Protein AF-A0A067G6K5-F1 (afdb_monomer_lite)

Foldseek 3Di:
DVVLLAPDDLVPWDKAQFPDDLRFIETEDQPADPDVCPQVPPPDPPFFPDKADDDPDPDDDDDPPDDHDQQIWTWGDDSRDNAAPKTKTFGGNDQDLDDALSNLLVVLVVLQVVQDQQKKKKFWSDDPPDRGGIIIIHGDPDAQSQVPFDWAWPDDDPVQQWTWIWGDPQLFTKIKIFGDPVCSSLVSNLVNVLSVVCVVVQWTWMWMAGNSRGIIMITTFHHPPQPDDTRSLSSRYYYDSDPVCSVPDHPVNSSCSNNVGHDDPVVSVVSVVSSNVSSVVSVD

InterPro domains:
  IPR026506 GDP-L-galactose/GDP-D-glucose phosphorylase [PTHR20884] (1-281)
  IPR058865 GDPGP1-like, C-terminal domain [PF26216] (145-281)
  IPR058866 GDPGP1-like, N-terminal domain [PF26217] (1-138)

Secondary structure (DSSP, 8-state):
-TTS-SSS-GGG--EEEPSSSS--EEEE-TT----TTGGGG---TTTEEEEE---SSSS----TT----TT-EEEEE-SS-SSTT-EEEEESS--SSS--HHHHHHHHHHHHHHT-TTEEEEEES--TT--S--EEEEE-SS--GGGGS-EEEEEEETTTTEEEEEETT-SS-EEEEEE-GGGHHHHHHHHHHHHHHHHHTT-EEEEEEEGGGTEEEEEEE--TTS-PPPHHHHHTEEEESSHHHHHH--HHHHHHHHHHHBPPHHHHHHHHHHHHHHHHHHT-

Radius of gyration: 18.7 Å; chains: 1; bounding box: 44×52×44 Å

Organism: Citrus sinensis (NCBI:txid2711)

Structure (mmCIF, N/CA/C/O backbone):
data_AF-A0A067G6K5-F1
#
_entry.id   AF-A0A067G6K5-F1
#
loop_
_atom_site.group_PDB
_atom_site.id
_atom_site.type_symbol
_atom_site.label_atom_id
_atom_site.label_alt_id
_atom_site.label_comp_id
_atom_site.label_asym_id
_atom_site.label_entity_id
_atom_site.label_seq_id
_atom_site.pdbx_PDB_ins_code
_atom_site.Cartn_x
_atom_site.Cartn_y
_atom_site.Cartn_z
_atom_site.occupancy
_atom_site.B_iso_or_equiv
_atom_site.auth_seq_id
_atom_site.auth_comp_id
_atom_site.auth_asym_id
_atom_site.auth_atom_id
_atom_site.pdbx_PDB_model_num
ATOM 1 N N . MET A 1 1 ? 11.008 12.693 -18.953 1.00 53.03 1 MET A N 1
ATOM 2 C CA . MET A 1 1 ? 12.014 12.264 -19.953 1.00 53.03 1 MET A CA 1
ATOM 3 C C . MET A 1 1 ? 12.636 13.426 -20.727 1.00 53.03 1 MET A C 1
ATOM 5 O O . MET A 1 1 ? 13.851 13.490 -20.799 1.00 53.03 1 MET A O 1
ATOM 9 N N . TRP A 1 2 ? 11.850 14.378 -21.241 1.00 44.88 2 TRP A N 1
ATOM 10 C CA . TRP A 1 2 ? 12.309 15.426 -22.172 1.00 44.88 2 TRP A CA 1
ATOM 11 C C . TRP A 1 2 ? 13.373 16.406 -21.637 1.00 44.88 2 TRP A C 1
ATOM 13 O O . TRP A 1 2 ? 14.062 17.035 -22.429 1.00 44.88 2 TRP A O 1
ATOM 23 N N . ARG A 1 3 ? 13.532 16.523 -20.312 1.00 59.66 3 ARG A N 1
ATOM 24 C CA . ARG A 1 3 ? 14.587 17.329 -19.665 1.00 59.66 3 ARG A CA 1
ATOM 25 C C . ARG A 1 3 ? 15.722 16.500 -19.042 1.00 59.66 3 ARG A C 1
ATOM 27 O O . ARG A 1 3 ? 16.576 17.062 -18.377 1.00 59.66 3 ARG A O 1
ATOM 34 N N . GLY A 1 4 ? 15.724 15.173 -19.209 1.00 65.06 4 GLY A N 1
ATOM 35 C CA . GLY A 1 4 ? 16.751 14.296 -18.625 1.00 65.06 4 GLY A CA 1
ATOM 36 C C . GLY A 1 4 ? 16.652 14.053 -17.109 1.00 65.06 4 GLY A C 1
ATOM 37 O O . GLY A 1 4 ? 17.526 13.403 -16.558 1.00 65.06 4 GLY A O 1
ATOM 38 N N . CYS A 1 5 ? 15.590 14.512 -16.434 1.00 66.69 5 CYS A N 1
ATOM 39 C CA . CYS A 1 5 ? 15.437 14.411 -14.969 1.00 66.69 5 CYS A CA 1
ATOM 40 C C . CYS A 1 5 ? 15.189 12.987 -14.423 1.00 66.69 5 CYS A C 1
ATOM 42 O O . CYS A 1 5 ? 15.164 12.796 -13.216 1.00 66.69 5 CYS A O 1
ATOM 44 N N . PHE A 1 6 ? 14.959 11.992 -15.286 1.00 74.00 6 PHE A N 1
ATOM 45 C CA . PHE A 1 6 ? 14.739 10.601 -14.869 1.00 74.00 6 PHE A CA 1
ATOM 46 C C . PHE A 1 6 ? 15.939 9.746 -15.255 1.00 74.00 6 PHE A C 1
ATOM 48 O O . PHE A 1 6 ? 16.436 9.870 -16.376 1.00 74.00 6 PHE A O 1
ATOM 55 N N . ARG A 1 7 ? 16.362 8.836 -14.368 1.00 77.69 7 ARG A N 1
ATOM 56 C CA . ARG A 1 7 ? 17.522 7.964 -14.621 1.00 77.69 7 ARG A CA 1
ATOM 57 C C . ARG A 1 7 ? 17.258 6.904 -15.700 1.00 77.69 7 ARG A C 1
ATOM 59 O O . ARG A 1 7 ? 18.200 6.421 -16.326 1.00 77.69 7 ARG A O 1
ATOM 66 N N . TYR A 1 8 ? 15.997 6.539 -15.937 1.00 80.19 8 TYR A N 1
ATOM 67 C CA . TYR A 1 8 ? 15.586 5.599 -16.984 1.00 80.19 8 TYR A CA 1
ATOM 68 C C . TYR A 1 8 ? 14.106 5.763 -17.359 1.00 80.19 8 TYR A C 1
ATOM 70 O O . TYR A 1 8 ? 13.353 6.470 -16.688 1.00 80.19 8 TYR A O 1
ATOM 78 N N . ASP A 1 9 ? 13.700 5.108 -18.449 1.00 85.12 9 ASP A N 1
ATOM 79 C CA . ASP A 1 9 ? 12.299 4.977 -18.844 1.00 85.12 9 ASP A CA 1
ATOM 80 C C . ASP A 1 9 ? 11.680 3.744 -18.179 1.00 85.12 9 ASP A C 1
ATOM 82 O O . ASP A 1 9 ? 11.958 2.612 -18.571 1.00 85.12 9 ASP A O 1
ATOM 86 N N . VAL A 1 10 ? 10.859 3.972 -17.155 1.00 87.12 10 VAL A N 1
ATOM 87 C CA . VAL A 1 10 ? 10.164 2.903 -16.426 1.00 87.12 10 VAL A CA 1
ATOM 88 C C . VAL A 1 10 ? 9.082 2.220 -17.258 1.00 87.12 10 VAL A C 1
ATOM 90 O O . VAL A 1 10 ? 8.788 1.051 -17.041 1.00 87.12 10 VAL A O 1
ATOM 93 N N . THR A 1 11 ? 8.528 2.908 -18.259 1.00 86.12 11 THR A N 1
ATOM 94 C CA . THR A 1 11 ? 7.456 2.353 -19.101 1.00 86.12 11 THR A CA 1
ATOM 95 C C . THR A 1 11 ? 7.963 1.280 -20.064 1.00 86.12 11 THR A C 1
ATOM 97 O O . THR A 1 11 ? 7.176 0.513 -20.611 1.00 86.12 11 THR A O 1
ATOM 100 N N . ALA A 1 12 ? 9.285 1.195 -20.239 1.00 88.81 12 ALA A N 1
ATOM 101 C CA . ALA A 1 12 ? 9.956 0.151 -21.001 1.00 88.81 12 ALA A CA 1
ATOM 102 C C . ALA A 1 12 ? 10.344 -1.073 -20.147 1.00 88.81 12 ALA A C 1
ATOM 104 O O . ALA A 1 12 ? 10.937 -2.014 -20.678 1.00 88.81 12 ALA A O 1
ATOM 105 N N . SER A 1 13 ? 10.066 -1.071 -18.837 1.00 90.50 13 SER A N 1
ATOM 106 C CA . SER A 1 13 ? 10.377 -2.206 -17.965 1.00 90.50 13 SER A CA 1
ATOM 107 C C . SER A 1 13 ? 9.541 -3.436 -18.313 1.00 90.50 13 SER A C 1
ATOM 109 O O . SER A 1 13 ? 8.328 -3.360 -18.496 1.00 90.50 13 SER A O 1
ATOM 111 N N . GLU A 1 14 ? 10.191 -4.599 -18.340 1.00 94.56 14 GLU A N 1
ATOM 112 C CA . GLU A 1 14 ? 9.507 -5.880 -18.510 1.00 94.56 14 GLU A CA 1
ATOM 113 C C . GLU A 1 14 ? 8.809 -6.263 -17.201 1.00 94.56 14 GLU A C 1
ATOM 115 O O . GLU A 1 14 ? 9.456 -6.382 -16.158 1.00 94.56 14 GLU A O 1
ATOM 120 N N . ILE A 1 15 ? 7.492 -6.465 -17.260 1.00 95.25 15 ILE A N 1
ATOM 121 C CA . ILE A 1 15 ? 6.672 -6.913 -16.132 1.00 95.25 15 ILE A CA 1
ATOM 122 C C . ILE A 1 15 ? 6.049 -8.256 -16.498 1.00 95.25 15 ILE A C 1
ATOM 124 O O . ILE A 1 15 ? 5.520 -8.427 -17.597 1.00 95.25 15 ILE A O 1
ATOM 128 N N . LYS A 1 16 ? 6.080 -9.212 -15.569 1.00 96.00 16 LYS A N 1
ATOM 129 C CA . LYS A 1 16 ? 5.375 -10.487 -15.711 1.00 96.00 16 LYS A CA 1
ATOM 130 C C . LYS A 1 16 ? 4.637 -10.870 -14.440 1.00 96.00 16 LYS A C 1
ATOM 132 O O . LYS A 1 16 ? 5.037 -10.519 -13.331 1.00 96.00 16 LYS A O 1
ATOM 137 N N . VAL A 1 17 ? 3.592 -11.668 -14.618 1.00 97.44 17 VAL A N 1
ATOM 138 C CA . VAL A 1 17 ? 2.962 -12.402 -13.521 1.00 97.44 17 VAL A CA 1
ATOM 139 C C . VAL A 1 17 ? 3.809 -13.639 -13.234 1.00 97.44 17 VAL A C 1
ATOM 141 O O . VAL A 1 17 ? 4.112 -14.418 -14.139 1.00 97.44 17 VAL A O 1
ATOM 144 N N . ILE A 1 18 ? 4.201 -13.818 -11.979 1.00 97.44 18 ILE A N 1
ATOM 145 C CA . ILE A 1 18 ? 4.876 -15.021 -11.503 1.00 97.44 18 ILE A CA 1
ATOM 146 C C . ILE A 1 18 ? 3.851 -16.156 -11.491 1.00 97.44 18 ILE A C 1
ATOM 148 O O . ILE A 1 18 ? 2.762 -16.014 -10.930 1.00 97.44 18 ILE A O 1
ATOM 152 N N . SER A 1 19 ? 4.199 -17.278 -12.119 1.00 95.31 19 SER A N 1
ATOM 153 C CA . SER A 1 19 ? 3.341 -18.462 -12.180 1.00 95.31 19 SER A CA 1
ATOM 154 C C . SER A 1 19 ? 2.960 -18.935 -10.778 1.00 95.31 19 SER A C 1
ATOM 156 O O . SER A 1 19 ? 3.834 -19.246 -9.971 1.00 95.31 19 SER A O 1
ATOM 158 N N . GLY A 1 20 ? 1.656 -19.010 -10.511 1.00 93.81 20 GLY A N 1
ATOM 159 C CA . GLY A 1 20 ? 1.116 -19.399 -9.213 1.00 93.81 20 GLY A CA 1
ATOM 160 C C . GLY A 1 20 ? -0.296 -18.858 -8.974 1.00 93.81 20 GLY A C 1
ATOM 161 O O . GLY A 1 20 ? -0.898 -18.230 -9.850 1.00 93.81 20 GLY A O 1
ATOM 162 N N . GLY A 1 21 ? -0.856 -19.151 -7.801 1.00 92.94 21 GLY A N 1
ATOM 163 C CA . GLY A 1 21 ? -2.231 -18.795 -7.447 1.00 92.94 21 GLY A CA 1
ATOM 164 C C . GLY A 1 21 ? -2.393 -17.365 -6.927 1.00 92.94 21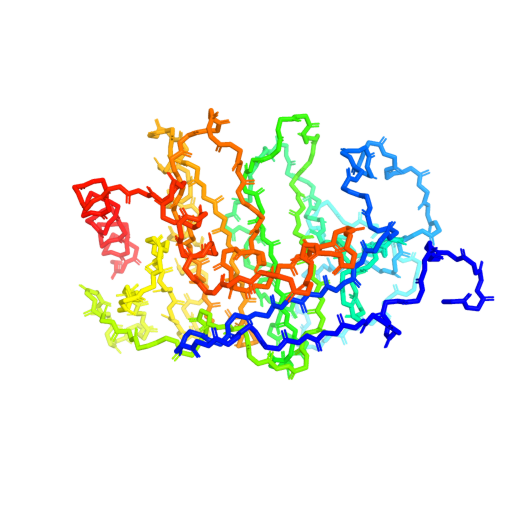 GLY A C 1
ATOM 165 O O . GLY A 1 21 ? -3.474 -16.791 -7.058 1.00 92.94 21 GLY A O 1
ATOM 166 N N . LYS A 1 22 ? -1.338 -16.776 -6.353 1.00 93.62 22 LYS A N 1
ATOM 167 C CA . LYS A 1 22 ? -1.337 -15.410 -5.800 1.00 93.62 22 LYS A CA 1
ATOM 168 C C . LYS A 1 22 ? -1.130 -14.346 -6.867 1.00 93.62 22 LYS A C 1
ATOM 170 O O . LYS A 1 22 ? -1.461 -13.193 -6.619 1.00 93.62 22 LYS A O 1
ATOM 175 N N . LYS A 1 23 ? -0.640 -14.733 -8.052 1.00 95.38 23 LYS A N 1
ATOM 176 C CA . LYS A 1 23 ? -0.409 -13.838 -9.198 1.00 95.38 23 LYS A CA 1
ATOM 177 C C . LYS A 1 23 ? 0.532 -12.677 -8.861 1.00 95.38 23 LYS A C 1
ATOM 179 O O . LYS A 1 23 ? 0.286 -11.545 -9.269 1.00 95.38 23 LYS A O 1
ATOM 184 N N . PHE A 1 24 ? 1.600 -12.952 -8.107 1.00 97.94 24 PHE A N 1
ATOM 185 C CA . PHE A 1 24 ? 2.619 -11.947 -7.800 1.00 97.94 24 PHE A CA 1
ATOM 186 C C . PHE A 1 24 ? 3.197 -11.318 -9.067 1.00 97.94 24 PHE A C 1
ATOM 188 O O . PHE A 1 24 ? 3.310 -11.978 -10.098 1.00 97.94 24 PHE A O 1
ATOM 195 N N . LEU A 1 25 ? 3.575 -10.046 -8.984 1.00 97.56 25 LEU A N 1
ATOM 196 C CA . LEU A 1 25 ? 4.130 -9.294 -10.102 1.00 97.56 25 LEU A CA 1
ATOM 197 C C . LEU A 1 25 ? 5.642 -9.174 -9.937 1.00 97.56 25 LEU A C 1
ATOM 199 O O . LEU A 1 25 ? 6.131 -8.814 -8.867 1.00 97.56 25 LEU A O 1
ATOM 203 N N . ALA A 1 26 ? 6.375 -9.468 -11.004 1.00 96.94 26 ALA A N 1
ATOM 204 C CA . ALA A 1 26 ? 7.808 -9.245 -11.103 1.00 96.94 26 ALA A CA 1
ATOM 205 C C . ALA A 1 26 ? 8.070 -8.182 -12.170 1.00 96.94 26 ALA A C 1
ATOM 207 O O . ALA A 1 26 ? 7.534 -8.285 -13.272 1.00 96.94 26 ALA A O 1
ATOM 208 N N . GLN A 1 27 ? 8.922 -7.208 -11.864 1.00 95.69 27 GLN A N 1
ATOM 2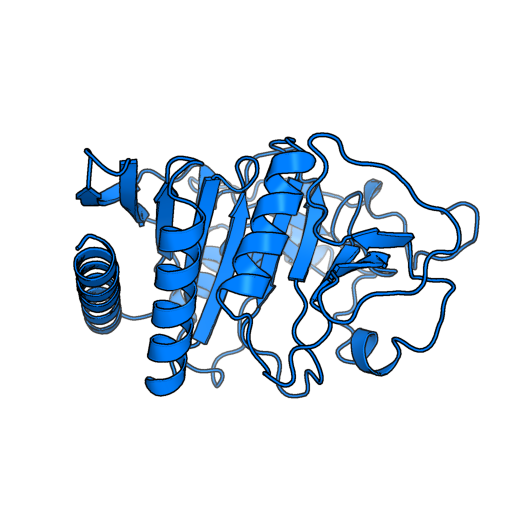09 C CA . GLN A 1 27 ? 9.438 -6.224 -12.811 1.00 95.69 27 GLN A CA 1
ATOM 210 C C . GLN A 1 27 ? 10.954 -6.377 -12.914 1.00 95.69 27 GLN A C 1
ATOM 212 O O . GLN A 1 27 ? 11.660 -6.370 -11.902 1.00 95.69 27 GLN A O 1
ATOM 217 N N . LEU A 1 28 ? 11.467 -6.484 -14.136 1.00 94.31 28 LEU A N 1
ATOM 218 C CA . LEU A 1 28 ? 12.895 -6.387 -14.398 1.00 94.31 28 LEU A CA 1
ATOM 219 C C . LEU A 1 28 ? 13.298 -4.914 -14.403 1.00 94.31 28 LEU A C 1
ATOM 221 O O . LEU A 1 28 ? 12.825 -4.119 -15.221 1.00 94.31 28 LEU A O 1
ATOM 225 N N . ASN A 1 29 ? 14.196 -4.556 -13.495 1.00 90.00 29 ASN A N 1
ATOM 226 C CA . ASN A 1 29 ? 14.715 -3.208 -13.387 1.00 90.00 29 ASN A CA 1
ATOM 227 C C . ASN A 1 29 ? 16.195 -3.213 -12.988 1.00 90.00 29 ASN A C 1
ATOM 229 O O . ASN A 1 29 ? 16.561 -3.015 -11.834 1.00 90.00 29 ASN A O 1
ATOM 233 N N . GLU A 1 30 ? 17.056 -3.412 -13.985 1.00 84.62 30 GLU A N 1
ATOM 234 C CA . GLU A 1 30 ? 18.518 -3.479 -13.822 1.00 84.62 30 GLU A CA 1
ATOM 235 C C . GLU A 1 30 ? 19.148 -2.135 -13.417 1.00 84.62 30 GLU A C 1
ATOM 237 O O . GLU A 1 30 ? 20.294 -2.081 -12.976 1.00 84.62 30 GLU A O 1
ATOM 242 N N . LYS A 1 31 ? 18.410 -1.032 -13.591 1.00 78.88 31 LYS A N 1
ATOM 243 C CA . LYS A 1 31 ? 18.881 0.337 -13.337 1.00 78.88 31 LYS A CA 1
ATOM 244 C C . LYS A 1 31 ? 18.383 0.906 -12.013 1.00 78.88 31 LYS A C 1
ATOM 246 O O . LYS A 1 31 ? 18.850 1.973 -11.608 1.00 78.88 31 LYS A O 1
ATOM 251 N N . TRP A 1 32 ? 17.431 0.243 -11.359 1.00 79.31 32 TRP A N 1
ATOM 252 C CA . TRP A 1 32 ? 16.907 0.719 -10.090 1.00 79.31 32 TRP A CA 1
ATOM 253 C C . TRP A 1 32 ? 17.897 0.434 -8.973 1.00 79.31 32 TRP A C 1
ATOM 255 O O . TRP A 1 32 ? 18.287 -0.702 -8.713 1.00 79.31 32 TRP A O 1
ATOM 265 N N . ILE A 1 33 ? 18.291 1.506 -8.302 1.00 66.69 33 ILE A N 1
ATOM 266 C CA . ILE A 1 33 ? 19.112 1.466 -7.105 1.00 66.69 33 ILE A CA 1
ATOM 267 C C . ILE A 1 33 ? 18.265 2.121 -6.024 1.00 66.69 33 ILE A C 1
ATOM 269 O O . ILE A 1 33 ? 17.856 3.276 -6.183 1.00 66.69 33 ILE A O 1
ATOM 273 N N . MET A 1 34 ? 18.006 1.393 -4.934 1.00 62.22 34 MET A N 1
ATOM 274 C CA . MET A 1 34 ? 17.467 2.002 -3.723 1.00 62.22 34 MET A CA 1
ATOM 275 C C . MET A 1 34 ? 18.537 2.950 -3.191 1.00 62.22 34 MET A C 1
ATOM 277 O O . MET A 1 34 ? 19.506 2.513 -2.578 1.00 62.22 34 MET A O 1
ATOM 281 N N . ASP A 1 35 ? 18.406 4.233 -3.496 1.00 56.16 35 ASP A N 1
ATOM 282 C CA . ASP A 1 35 ? 19.341 5.251 -3.044 1.00 56.16 35 ASP A CA 1
ATOM 283 C C . ASP A 1 35 ? 18.852 5.768 -1.678 1.00 56.16 35 ASP A C 1
ATOM 285 O O . ASP A 1 35 ? 17.825 6.451 -1.614 1.00 56.16 35 ASP A O 1
ATOM 289 N N . PRO A 1 36 ? 19.526 5.422 -0.561 1.00 47.66 36 PRO A N 1
ATOM 290 C CA . PRO A 1 36 ? 19.085 5.800 0.781 1.00 47.66 36 PRO A CA 1
ATOM 291 C C . PRO A 1 36 ? 19.152 7.313 1.026 1.00 47.66 36 PRO A C 1
ATOM 293 O O . PRO A 1 36 ? 18.620 7.793 2.025 1.00 47.66 36 PRO A O 1
ATOM 296 N N . PHE A 1 37 ? 19.827 8.064 0.146 1.00 46.25 37 PHE A N 1
ATOM 297 C CA . PHE A 1 37 ? 20.145 9.476 0.336 1.00 46.25 37 PHE A CA 1
ATOM 298 C C . PHE A 1 37 ? 19.218 10.438 -0.406 1.00 46.25 37 PHE A C 1
ATOM 300 O O . PHE A 1 37 ? 19.377 11.643 -0.219 1.00 46.25 37 PHE A O 1
ATOM 307 N N . ILE A 1 38 ? 18.228 9.952 -1.169 1.00 52.78 38 ILE A N 1
ATOM 308 C CA . ILE A 1 38 ? 17.346 10.817 -1.981 1.00 52.78 38 ILE A CA 1
ATOM 309 C C . ILE A 1 38 ? 16.707 11.936 -1.138 1.00 52.78 38 ILE A C 1
ATOM 311 O O . ILE A 1 38 ? 16.570 13.059 -1.611 1.00 52.78 38 ILE A O 1
ATOM 315 N N . LEU A 1 39 ? 16.390 11.676 0.137 1.00 49.81 39 LEU A N 1
ATOM 316 C CA . LEU A 1 39 ? 15.779 12.683 1.009 1.00 49.81 39 LEU A CA 1
ATOM 317 C C . LEU A 1 39 ? 16.753 13.616 1.743 1.00 49.81 39 LEU A C 1
ATOM 319 O O . LEU A 1 39 ? 16.333 14.680 2.187 1.00 49.81 39 LEU A O 1
ATOM 323 N N . ASN A 1 40 ? 18.039 13.267 1.862 1.00 47.03 40 ASN A N 1
ATOM 324 C CA . ASN A 1 40 ? 19.036 14.171 2.459 1.00 47.03 40 ASN A CA 1
ATOM 325 C C . ASN A 1 40 ? 19.421 15.315 1.508 1.00 47.03 40 ASN A C 1
ATOM 327 O O . ASN A 1 40 ? 20.190 16.197 1.880 1.00 47.03 40 ASN A O 1
ATOM 331 N N . SER A 1 41 ? 18.889 15.287 0.286 1.00 45.31 41 SER A N 1
ATOM 332 C CA . SER A 1 41 ? 19.157 16.229 -0.793 1.00 45.31 41 SER A CA 1
ATOM 333 C C . SER A 1 41 ? 17.882 16.895 -1.316 1.00 45.31 41 SER A C 1
ATOM 335 O O . SER A 1 41 ? 17.899 17.358 -2.454 1.00 45.31 41 SER A O 1
ATOM 337 N N . ILE A 1 42 ? 16.793 16.981 -0.522 1.00 49.56 42 ILE A N 1
ATOM 338 C CA . ILE A 1 42 ? 15.661 17.885 -0.838 1.00 49.56 42 ILE A CA 1
ATOM 339 C C . ILE A 1 42 ? 16.136 19.326 -0.627 1.00 49.56 42 ILE A C 1
ATOM 341 O O . ILE A 1 42 ? 15.724 20.035 0.285 1.00 49.56 42 ILE A O 1
ATOM 345 N N . ASP A 1 43 ? 17.061 19.732 -1.473 1.00 44.66 43 ASP A N 1
ATOM 346 C CA . ASP A 1 43 ? 17.656 21.048 -1.501 1.00 44.66 43 ASP A CA 1
ATOM 347 C C . ASP A 1 43 ? 17.629 21.560 -2.939 1.00 44.66 43 ASP A C 1
ATOM 349 O O . ASP A 1 43 ? 18.537 22.260 -3.357 1.00 44.66 43 ASP A O 1
ATOM 353 N N . GLN A 1 44 ? 16.635 21.174 -3.756 1.00 49.28 44 GLN A N 1
ATOM 354 C CA . GLN A 1 44 ? 16.495 21.709 -5.112 1.00 49.28 44 GLN A CA 1
ATOM 355 C C . GLN A 1 44 ? 15.027 21.887 -5.522 1.00 49.28 44 GLN A C 1
ATOM 357 O O . GLN A 1 44 ? 14.289 20.933 -5.756 1.00 49.28 44 GLN A O 1
ATOM 362 N N . ASN A 1 45 ? 14.636 23.154 -5.692 1.00 54.41 45 ASN A N 1
ATOM 363 C CA . ASN A 1 45 ? 13.362 23.614 -6.264 1.00 54.41 45 ASN A CA 1
ATOM 364 C C . ASN A 1 45 ? 13.006 22.979 -7.629 1.00 54.41 45 ASN A C 1
ATOM 366 O O . ASN A 1 45 ? 11.887 23.161 -8.099 1.00 54.41 45 ASN A O 1
ATOM 370 N N . GLU A 1 46 ? 13.936 22.283 -8.288 1.00 59.88 46 GLU A N 1
ATOM 371 C CA . GLU A 1 46 ? 13.742 21.701 -9.620 1.00 59.88 46 GLU A CA 1
ATOM 372 C C . GLU A 1 46 ? 12.933 20.393 -9.617 1.00 59.88 46 GLU A C 1
ATOM 374 O O . GLU A 1 46 ? 12.304 20.066 -10.623 1.00 59.88 46 GLU A O 1
ATOM 379 N N . GLU A 1 47 ? 12.911 19.662 -8.497 1.00 76.56 47 GLU A N 1
ATOM 380 C CA . GLU A 1 47 ? 12.194 18.383 -8.364 1.00 76.56 47 GLU A CA 1
ATOM 381 C C . GLU A 1 47 ? 10.806 18.533 -7.718 1.00 76.56 47 GLU A C 1
ATOM 383 O O . GLU A 1 47 ? 9.968 17.629 -7.804 1.00 76.56 47 GLU A O 1
ATOM 388 N N . LEU A 1 48 ? 10.533 19.686 -7.097 1.00 83.81 48 LEU A N 1
ATOM 389 C CA . LEU A 1 48 ? 9.227 20.020 -6.537 1.00 83.81 48 LEU A CA 1
ATOM 390 C C . LEU A 1 48 ? 8.226 20.274 -7.670 1.00 83.81 48 LEU A C 1
ATOM 392 O O . LEU A 1 48 ? 8.374 21.214 -8.449 1.00 83.81 48 LEU A O 1
ATOM 396 N N . LEU A 1 49 ? 7.168 19.465 -7.733 1.00 86.56 49 LEU A N 1
ATOM 397 C CA . LEU A 1 49 ? 6.101 19.644 -8.716 1.00 86.56 49 LEU A CA 1
ATOM 398 C C . LEU A 1 49 ? 5.103 20.699 -8.244 1.00 86.56 49 LEU A C 1
ATOM 400 O O . LEU A 1 49 ? 4.823 21.665 -8.951 1.00 86.56 49 LEU A O 1
ATOM 404 N N . PHE A 1 50 ? 4.547 20.497 -7.051 1.00 88.31 50 PHE A N 1
ATOM 405 C CA . PHE A 1 50 ? 3.606 21.416 -6.426 1.00 88.31 50 PHE A CA 1
ATOM 406 C C . PHE A 1 50 ? 3.468 21.123 -4.930 1.00 88.31 50 PHE A C 1
ATOM 408 O O . PHE A 1 50 ? 3.913 20.098 -4.412 1.00 88.31 50 PHE A O 1
ATOM 415 N N . CYS A 1 51 ? 2.831 22.061 -4.240 1.00 89.50 51 CYS A N 1
ATOM 416 C CA . CYS A 1 51 ? 2.490 21.986 -2.832 1.00 89.50 51 CYS A CA 1
ATOM 417 C C . CYS A 1 51 ? 0.967 21.858 -2.695 1.00 89.50 51 CYS A C 1
ATOM 419 O O . CYS A 1 51 ? 0.217 22.548 -3.388 1.00 89.50 51 CYS A O 1
ATOM 421 N N . VAL A 1 52 ? 0.514 20.976 -1.806 1.00 89.62 52 VAL A N 1
ATOM 422 C CA . VAL A 1 52 ? -0.898 20.789 -1.464 1.00 89.62 52 VAL A CA 1
ATOM 423 C C . VAL A 1 52 ? -1.123 21.303 -0.052 1.00 89.62 52 VAL A C 1
ATOM 425 O O . VAL A 1 52 ? -0.421 20.919 0.879 1.00 89.62 52 VAL A O 1
ATOM 428 N N . THR A 1 53 ? -2.126 22.151 0.130 1.00 88.56 53 THR A N 1
ATOM 429 C CA . THR A 1 53 ? -2.528 22.635 1.452 1.00 88.56 53 THR A CA 1
ATOM 430 C C . THR A 1 53 ? -4.040 22.584 1.607 1.00 88.56 53 THR A C 1
ATOM 432 O O . THR A 1 53 ? -4.791 22.545 0.628 1.00 88.56 53 THR A O 1
ATOM 435 N N . ARG A 1 54 ? -4.497 22.559 2.857 1.00 83.12 54 ARG A N 1
ATOM 436 C CA . ARG A 1 54 ? -5.916 22.603 3.180 1.00 83.12 54 ARG A CA 1
ATOM 437 C C . ARG A 1 54 ? -6.446 24.021 2.967 1.00 83.12 54 ARG A C 1
ATOM 439 O O . ARG A 1 54 ? -5.891 24.990 3.467 1.00 83.12 54 ARG A O 1
ATOM 446 N N . SER A 1 55 ? -7.580 24.115 2.283 1.00 81.38 55 SER A N 1
ATOM 447 C CA . SER A 1 55 ? -8.362 25.344 2.148 1.00 81.38 55 SER A CA 1
ATOM 448 C C . SER A 1 55 ? -9.762 25.141 2.728 1.00 81.38 55 SER A C 1
ATOM 450 O O . SER A 1 55 ? -10.271 24.017 2.755 1.00 81.38 55 SER A O 1
ATOM 452 N N . GLU A 1 56 ? -10.380 26.226 3.196 1.00 76.75 56 GLU A N 1
ATOM 453 C CA . GLU A 1 56 ? -11.798 26.264 3.590 1.00 76.75 56 GLU A CA 1
ATOM 454 C C . GLU A 1 56 ? -12.738 26.363 2.377 1.00 76.75 56 GLU A C 1
ATOM 456 O O . GLU A 1 56 ? -13.951 26.205 2.508 1.00 76.75 56 GLU A O 1
ATOM 461 N N . LYS A 1 57 ? -12.192 26.616 1.182 1.00 77.44 57 LYS A N 1
ATOM 462 C CA . LYS A 1 57 ? -12.969 26.693 -0.056 1.00 77.44 57 LYS A CA 1
ATOM 463 C C . LYS A 1 57 ? -13.505 25.317 -0.455 1.00 77.44 57 LYS A C 1
ATOM 465 O O . LYS A 1 57 ? -12.845 24.297 -0.276 1.00 77.44 57 LYS A O 1
ATOM 470 N N . ALA A 1 58 ? -14.689 25.317 -1.068 1.00 71.75 58 ALA A N 1
ATOM 471 C CA . ALA A 1 58 ? -15.337 24.102 -1.559 1.00 71.75 58 ALA A CA 1
ATOM 472 C C . ALA A 1 58 ? -14.605 23.455 -2.750 1.00 71.75 58 ALA A C 1
ATOM 474 O O . ALA A 1 58 ? -14.692 22.245 -2.922 1.00 71.75 58 ALA A O 1
ATOM 475 N N . ASN A 1 59 ? -13.880 24.247 -3.548 1.00 78.00 59 ASN A N 1
ATOM 476 C CA . ASN A 1 59 ? -13.181 23.784 -4.747 1.00 78.00 59 ASN A CA 1
ATOM 477 C C . ASN A 1 59 ? -11.664 23.925 -4.585 1.00 78.00 59 ASN A C 1
ATOM 479 O O . ASN A 1 59 ? -11.186 24.911 -4.017 1.00 78.00 59 ASN A O 1
ATOM 483 N N . SER A 1 60 ? -10.916 22.973 -5.146 1.00 82.38 60 SER A N 1
ATOM 484 C CA . SER A 1 60 ? -9.462 23.063 -5.279 1.00 82.38 60 SER A CA 1
ATOM 485 C C . SER A 1 60 ? -9.072 24.148 -6.285 1.00 82.38 60 SER A C 1
ATOM 487 O O . SER A 1 60 ? -9.656 24.232 -7.367 1.00 82.38 60 SER A O 1
ATOM 489 N N . GLU A 1 61 ? -8.051 24.938 -5.965 1.00 86.44 61 GLU A N 1
ATOM 490 C CA . GLU A 1 61 ? -7.484 25.952 -6.857 1.00 86.44 61 GLU A CA 1
ATOM 491 C C . GLU A 1 61 ? -5.961 25.797 -6.932 1.00 86.44 61 GLU A C 1
ATOM 493 O O . GLU A 1 61 ? -5.313 25.473 -5.937 1.00 86.44 61 GLU A O 1
ATOM 498 N N . LEU A 1 62 ? -5.385 26.033 -8.113 1.00 86.75 62 LEU A N 1
ATOM 499 C CA . LEU A 1 62 ? -3.937 26.095 -8.286 1.00 86.75 62 LEU A CA 1
ATOM 500 C C . LEU A 1 62 ? -3.485 27.543 -8.106 1.00 86.75 62 LEU A C 1
ATOM 502 O O . LEU A 1 62 ? -3.863 28.411 -8.895 1.00 86.75 62 LEU A O 1
ATOM 506 N N . ILE A 1 63 ? -2.659 27.795 -7.091 1.00 86.56 63 ILE A N 1
ATOM 507 C CA . ILE A 1 63 ? -2.129 29.131 -6.806 1.00 86.56 63 ILE A CA 1
ATOM 508 C C . ILE A 1 63 ? -0.652 29.175 -7.216 1.00 86.56 63 ILE A C 1
ATOM 510 O O . ILE A 1 63 ? 0.181 28.556 -6.548 1.00 86.56 63 ILE A O 1
ATOM 514 N N . PRO A 1 64 ? -0.294 29.883 -8.302 1.00 85.62 64 PRO A N 1
ATOM 515 C CA . PRO A 1 64 ? 1.099 30.013 -8.706 1.00 85.62 64 PRO A CA 1
ATOM 516 C C . PRO A 1 64 ? 1.873 30.871 -7.698 1.00 85.62 64 PRO A C 1
ATOM 518 O O . PRO A 1 64 ? 1.364 31.877 -7.205 1.00 85.62 64 PRO A O 1
ATOM 521 N N . SER A 1 65 ? 3.121 30.488 -7.421 1.00 82.12 65 SER A N 1
ATOM 522 C CA . SER A 1 65 ? 4.061 31.252 -6.584 1.00 82.12 65 SER A CA 1
ATOM 523 C C . SER A 1 65 ? 3.569 31.563 -5.160 1.00 82.12 65 SER A C 1
ATOM 525 O O . SER A 1 65 ? 3.980 32.560 -4.565 1.00 82.12 65 SER A O 1
ATOM 527 N N . ALA A 1 66 ? 2.693 30.724 -4.600 1.00 82.88 66 ALA A N 1
ATOM 528 C CA . ALA A 1 66 ? 2.295 30.827 -3.200 1.00 82.88 66 ALA A CA 1
ATOM 529 C C . ALA A 1 66 ? 3.457 30.463 -2.260 1.00 82.88 66 ALA A C 1
ATOM 531 O O . ALA A 1 66 ? 4.275 29.594 -2.564 1.00 82.88 66 ALA A O 1
ATOM 532 N N . ALA A 1 67 ? 3.498 31.095 -1.085 1.00 82.62 67 ALA A N 1
ATOM 533 C CA . ALA A 1 67 ? 4.363 30.642 -0.000 1.00 82.62 67 ALA A CA 1
ATOM 534 C C . ALA A 1 67 ? 3.912 29.253 0.479 1.00 82.62 67 ALA A C 1
ATOM 536 O O . ALA A 1 67 ? 2.712 28.997 0.569 1.00 82.62 67 ALA A O 1
ATOM 537 N N . VAL A 1 68 ? 4.865 28.377 0.801 1.00 80.88 68 VAL A N 1
ATOM 538 C CA . VAL A 1 68 ? 4.596 27.019 1.297 1.00 80.88 68 VAL A CA 1
ATOM 539 C C . VAL A 1 68 ? 4.154 27.089 2.765 1.00 80.88 68 VAL A C 1
ATOM 541 O O . VAL A 1 68 ? 4.953 27.500 3.609 1.00 80.88 68 VAL A O 1
ATOM 544 N N . PRO A 1 69 ? 2.911 26.701 3.106 1.00 81.56 69 PRO A N 1
ATOM 545 C CA . PRO A 1 69 ? 2.457 26.677 4.495 1.00 81.56 69 PRO A CA 1
ATOM 546 C C . PRO A 1 69 ? 3.142 25.570 5.303 1.00 81.56 69 PRO A C 1
ATOM 548 O O . PRO A 1 69 ? 3.512 24.528 4.759 1.00 81.56 69 PRO A O 1
ATOM 551 N N . ASN A 1 70 ? 3.238 25.753 6.622 1.00 76.56 70 ASN A N 1
ATOM 552 C CA . ASN A 1 70 ? 3.843 24.761 7.520 1.00 76.56 70 ASN A CA 1
ATOM 553 C C . ASN A 1 70 ? 3.075 23.433 7.563 1.00 76.56 70 ASN A C 1
ATOM 555 O O . ASN A 1 70 ? 3.662 22.408 7.875 1.00 76.56 70 ASN A O 1
ATOM 559 N N . ASP A 1 71 ? 1.781 23.442 7.262 1.00 79.12 71 ASP A N 1
ATOM 560 C CA . ASP A 1 71 ? 0.894 22.281 7.271 1.00 79.12 71 ASP A CA 1
ATOM 561 C C . ASP A 1 71 ? 0.587 21.754 5.866 1.00 79.12 71 ASP A C 1
ATOM 563 O O . ASP A 1 71 ? -0.498 21.240 5.607 1.00 79.12 71 ASP A O 1
ATOM 567 N N . SER A 1 72 ? 1.525 21.931 4.943 1.00 87.50 72 SER A N 1
ATOM 568 C CA . SER A 1 72 ? 1.392 21.476 3.566 1.00 87.50 72 SER A CA 1
ATOM 569 C C . SER A 1 72 ? 1.912 20.059 3.340 1.00 87.50 72 SER A C 1
ATOM 571 O O . SER A 1 72 ? 2.577 19.465 4.183 1.00 87.50 72 SER A O 1
ATOM 573 N N . ILE A 1 73 ? 1.622 19.524 2.161 1.00 89.56 73 ILE A N 1
ATOM 574 C CA . ILE A 1 73 ? 2.271 18.351 1.595 1.00 89.56 73 ILE A CA 1
ATOM 575 C C . ILE A 1 73 ? 3.046 18.790 0.358 1.00 89.56 73 ILE A C 1
ATOM 577 O O . ILE A 1 73 ? 2.483 19.405 -0.549 1.00 89.56 73 ILE A O 1
ATOM 581 N N . LEU A 1 74 ? 4.322 18.431 0.295 1.00 89.69 74 LEU A N 1
ATOM 582 C CA . LEU A 1 74 ? 5.142 18.597 -0.898 1.00 89.69 74 LEU A CA 1
ATOM 583 C C . LEU A 1 74 ? 5.009 17.365 -1.784 1.00 89.69 74 LEU A C 1
ATOM 585 O O . LEU A 1 74 ? 5.117 16.236 -1.302 1.00 89.69 74 LEU A O 1
ATOM 589 N N . VAL A 1 75 ? 4.800 17.589 -3.079 1.00 91.25 75 VAL A N 1
ATOM 590 C CA . VAL A 1 75 ? 4.820 16.538 -4.097 1.00 91.25 75 VAL A CA 1
ATOM 591 C C . VAL A 1 75 ? 6.084 16.708 -4.927 1.00 91.25 75 VAL A C 1
ATOM 593 O O . VAL A 1 75 ? 6.228 17.685 -5.664 1.00 91.25 75 VAL A O 1
ATOM 596 N N . ILE A 1 76 ? 7.006 15.762 -4.784 1.00 88.38 76 ILE A N 1
ATOM 597 C CA . ILE A 1 76 ? 8.355 15.815 -5.353 1.00 88.38 76 ILE A CA 1
ATOM 598 C C . ILE A 1 76 ? 8.508 14.656 -6.333 1.00 88.38 76 ILE A C 1
ATOM 600 O O . ILE A 1 76 ? 8.100 13.533 -6.043 1.00 88.38 76 ILE A O 1
ATOM 604 N N . ILE A 1 77 ? 9.073 14.907 -7.508 1.00 87.75 77 ILE A N 1
ATOM 605 C CA . ILE A 1 77 ? 9.299 13.863 -8.507 1.00 87.75 77 ILE A CA 1
ATOM 606 C C . ILE A 1 77 ? 10.325 12.840 -8.001 1.00 87.75 77 ILE A C 1
ATOM 608 O O . ILE A 1 77 ? 11.345 13.212 -7.429 1.00 87.75 77 ILE A O 1
ATOM 612 N N . ASN A 1 78 ? 10.085 11.544 -8.217 1.00 86.19 78 ASN A N 1
ATOM 613 C CA . ASN A 1 78 ? 11.109 10.534 -7.967 1.00 86.19 78 ASN A CA 1
ATOM 614 C C . ASN A 1 78 ? 11.892 10.273 -9.261 1.00 86.19 78 ASN A C 1
ATOM 616 O O . ASN A 1 78 ? 11.364 9.694 -10.214 1.00 86.19 78 ASN A O 1
ATOM 620 N N . ALA A 1 79 ? 13.166 10.672 -9.287 1.00 82.94 79 ALA A N 1
ATOM 621 C CA . ALA A 1 79 ? 14.059 10.463 -10.429 1.00 82.94 79 ALA A CA 1
ATOM 622 C C . ALA A 1 79 ? 14.341 8.973 -10.738 1.00 82.94 79 ALA A C 1
ATOM 624 O O . ALA A 1 79 ? 14.800 8.656 -11.842 1.00 82.94 79 ALA A O 1
ATOM 625 N N . ASN A 1 80 ? 14.015 8.067 -9.801 1.00 83.62 80 ASN A N 1
ATOM 626 C CA . ASN A 1 80 ? 14.113 6.605 -9.905 1.00 83.62 80 ASN A CA 1
ATOM 627 C C . ASN A 1 80 ? 12.716 5.951 -9.832 1.00 83.62 80 ASN A C 1
ATOM 629 O O . ASN A 1 80 ? 12.377 5.285 -8.845 1.00 83.62 80 ASN A O 1
ATOM 633 N N . PRO A 1 81 ? 11.859 6.163 -10.846 1.00 88.69 81 PRO A N 1
ATOM 634 C CA . PRO A 1 81 ? 10.460 5.773 -10.786 1.00 88.69 81 PRO A CA 1
ATOM 635 C C . PRO A 1 81 ? 10.288 4.255 -10.850 1.00 88.69 81 PRO A C 1
ATOM 637 O O . PRO A 1 81 ? 10.888 3.591 -11.689 1.00 88.69 81 PRO A O 1
ATOM 640 N N . ILE A 1 82 ? 9.438 3.702 -9.990 1.00 90.06 82 ILE A N 1
ATOM 641 C CA . ILE A 1 82 ? 9.099 2.269 -10.002 1.00 90.06 82 ILE A CA 1
ATOM 642 C C . ILE A 1 82 ? 7.974 2.005 -10.983 1.00 90.06 82 ILE A C 1
ATOM 644 O O . ILE A 1 82 ? 8.006 1.017 -11.705 1.00 90.06 82 ILE A O 1
ATOM 648 N N . GLU A 1 83 ? 7.040 2.949 -11.047 1.00 92.94 83 GLU A N 1
ATOM 649 C CA . GLU A 1 83 ? 5.983 2.974 -12.039 1.00 92.94 83 GLU A CA 1
ATOM 650 C C . GLU A 1 83 ? 5.692 4.401 -12.514 1.00 92.94 83 GLU A C 1
ATOM 652 O O . GLU A 1 83 ? 6.252 5.382 -12.003 1.00 92.94 83 GLU A O 1
ATOM 657 N N . TYR A 1 84 ? 4.808 4.523 -13.504 1.00 92.00 84 TYR A N 1
ATOM 658 C CA . TYR A 1 84 ? 4.333 5.804 -14.009 1.00 92.00 84 TYR A CA 1
ATOM 659 C C . TYR A 1 84 ? 3.865 6.738 -12.879 1.00 92.00 84 TYR A C 1
ATOM 661 O O . TYR A 1 84 ? 3.106 6.369 -11.979 1.00 92.00 84 TYR A O 1
ATOM 669 N N . GLY A 1 85 ? 4.321 7.991 -12.946 1.00 91.94 85 GLY A N 1
ATOM 670 C CA . GLY A 1 85 ? 3.954 9.031 -11.988 1.00 91.94 85 GLY A CA 1
ATOM 671 C C . GLY A 1 85 ? 4.545 8.848 -10.588 1.00 91.94 85 GLY A C 1
ATOM 672 O O . GLY A 1 85 ? 3.964 9.376 -9.646 1.00 91.94 85 GLY A O 1
ATOM 673 N N . HIS A 1 86 ? 5.660 8.117 -10.437 1.00 93.19 86 HIS A N 1
ATOM 674 C CA . HIS A 1 86 ? 6.310 7.947 -9.134 1.00 93.19 86 HIS A CA 1
ATOM 675 C C . HIS A 1 86 ? 6.774 9.283 -8.534 1.00 93.19 86 HIS A C 1
ATOM 677 O O . HIS A 1 86 ? 7.642 9.966 -9.086 1.00 93.19 86 HIS A O 1
ATOM 683 N N . VAL A 1 87 ? 6.204 9.628 -7.383 1.00 92.81 87 VAL A N 1
ATOM 684 C CA . VAL A 1 87 ? 6.488 10.839 -6.611 1.00 92.81 87 VAL A CA 1
ATOM 685 C C . VAL A 1 87 ? 6.711 10.504 -5.139 1.00 92.81 87 VAL A C 1
ATOM 687 O O . VAL A 1 87 ? 6.166 9.529 -4.619 1.00 92.81 87 VAL A O 1
ATOM 690 N N . PHE A 1 88 ? 7.472 11.350 -4.455 1.00 91.12 88 PHE A N 1
ATOM 691 C CA . PHE A 1 88 ? 7.460 11.445 -3.004 1.00 91.12 88 PHE A CA 1
ATOM 692 C C . PHE A 1 88 ? 6.380 12.430 -2.559 1.00 91.12 88 PHE A C 1
ATOM 694 O O . PHE A 1 88 ? 6.193 13.491 -3.156 1.00 91.12 88 PHE A O 1
ATOM 701 N N . VAL A 1 89 ? 5.683 12.076 -1.488 1.00 91.94 89 VAL A N 1
ATOM 702 C CA . VAL A 1 89 ? 4.628 12.865 -0.856 1.00 91.94 89 VAL A CA 1
ATOM 703 C C . VAL A 1 89 ? 5.070 13.132 0.579 1.00 91.94 89 VAL A C 1
ATOM 705 O O . VAL A 1 89 ? 5.100 12.221 1.406 1.00 91.94 89 VAL A O 1
ATOM 708 N N . VAL A 1 90 ? 5.478 14.367 0.861 1.00 88.56 90 VAL A N 1
ATOM 709 C CA . VAL A 1 90 ? 6.195 14.734 2.092 1.00 88.56 90 VAL A CA 1
ATOM 710 C C . VAL A 1 90 ? 5.354 15.714 2.913 1.00 88.56 90 VAL A C 1
ATOM 712 O O . VAL A 1 90 ? 5.206 16.867 2.504 1.00 88.56 90 VAL A O 1
ATOM 715 N N . PRO A 1 91 ? 4.786 15.296 4.058 1.00 87.81 91 PRO A N 1
ATOM 716 C CA . PRO A 1 91 ? 4.118 16.209 4.982 1.00 87.81 91 PRO A CA 1
ATOM 717 C C . PRO A 1 91 ? 5.111 17.193 5.617 1.00 87.81 91 PRO A C 1
ATOM 719 O O . PRO A 1 91 ? 6.104 16.791 6.225 1.00 87.81 91 PRO A O 1
ATOM 722 N N . CYS A 1 92 ? 4.824 18.487 5.510 1.00 82.38 92 CYS A N 1
ATOM 723 C CA . CYS A 1 92 ? 5.569 19.556 6.167 1.00 82.38 92 CYS A CA 1
ATOM 724 C C . CYS A 1 92 ? 5.196 19.683 7.649 1.00 82.38 92 CYS A C 1
ATOM 726 O O . CYS A 1 92 ? 4.119 19.283 8.092 1.00 82.38 92 CYS A O 1
ATOM 728 N N . GLY A 1 93 ? 6.102 20.286 8.424 1.00 69.56 93 GLY A N 1
ATOM 729 C CA . GLY A 1 93 ? 5.808 20.749 9.784 1.00 69.56 93 GLY A CA 1
ATOM 730 C C . GLY A 1 93 ? 5.765 19.666 10.864 1.00 69.56 93 GLY A C 1
ATOM 731 O O . GLY A 1 93 ? 5.511 19.988 12.025 1.00 69.56 93 GLY A O 1
ATOM 732 N N . SER A 1 94 ? 6.050 18.405 10.526 1.00 66.75 94 SER A N 1
ATOM 733 C CA . SER A 1 94 ? 6.198 17.337 11.514 1.00 66.75 94 SER A CA 1
ATOM 734 C C . SER A 1 94 ? 7.665 17.135 11.890 1.00 66.75 94 SER A C 1
ATOM 736 O O . SER A 1 94 ? 8.476 16.694 11.080 1.00 66.75 94 SER A O 1
ATOM 738 N N . ASN A 1 95 ? 7.997 17.384 13.160 1.00 65.81 95 ASN A N 1
ATOM 739 C CA . ASN A 1 95 ? 9.283 16.979 13.747 1.00 65.81 95 ASN A CA 1
ATOM 740 C C . ASN A 1 95 ? 9.312 15.481 14.108 1.00 65.81 95 ASN A C 1
ATOM 742 O O . ASN A 1 95 ? 10.284 14.996 14.688 1.00 65.81 95 ASN A O 1
ATOM 746 N N . ARG A 1 96 ? 8.223 14.745 13.848 1.00 71.06 96 ARG A N 1
ATOM 747 C CA . ARG A 1 96 ? 8.123 13.318 14.154 1.00 71.06 96 ARG A CA 1
ATOM 748 C C . ARG A 1 96 ? 8.688 12.509 12.996 1.00 71.06 96 ARG A C 1
ATOM 750 O O . ARG A 1 96 ? 8.395 12.778 11.841 1.00 71.06 96 ARG A O 1
ATOM 757 N N . LEU A 1 97 ? 9.390 11.425 13.320 1.00 74.88 97 LEU A N 1
ATOM 758 C CA . LEU A 1 97 ? 9.812 10.396 12.358 1.00 74.88 97 LEU A CA 1
ATOM 759 C C . LEU A 1 97 ? 8.691 9.364 12.100 1.00 74.88 97 LEU A C 1
ATOM 761 O O . LEU A 1 97 ? 8.938 8.162 11.984 1.00 74.88 97 LEU A O 1
ATOM 765 N N . TYR A 1 98 ? 7.433 9.810 12.157 1.00 79.00 98 TYR A N 1
ATOM 766 C CA . TYR A 1 98 ? 6.240 9.035 11.818 1.00 79.00 98 TYR A CA 1
ATOM 767 C C . TYR A 1 98 ? 5.058 9.935 11.460 1.00 79.00 98 TYR A C 1
ATOM 769 O O . TYR A 1 98 ? 4.968 11.041 12.002 1.00 79.00 98 TYR A O 1
ATOM 777 N N . PRO A 1 99 ? 4.149 9.469 10.585 1.00 84.31 99 PRO A N 1
ATOM 778 C CA . PRO A 1 99 ? 2.937 10.197 10.263 1.00 84.31 99 PRO A CA 1
ATOM 779 C C . PRO A 1 99 ? 2.008 10.237 11.479 1.00 84.31 99 PRO A C 1
ATOM 781 O O . PRO A 1 99 ? 1.778 9.224 12.139 1.00 84.31 99 PRO A O 1
ATOM 784 N N . ASP A 1 100 ? 1.477 11.421 11.763 1.00 87.75 100 ASP A N 1
ATOM 785 C CA . ASP A 1 100 ? 0.383 11.614 12.709 1.00 87.75 100 ASP A CA 1
ATOM 786 C C . ASP A 1 100 ? -0.979 11.583 11.993 1.00 87.75 100 ASP A C 1
ATOM 788 O O . ASP A 1 100 ? -1.061 11.537 10.763 1.00 87.75 100 ASP A O 1
ATOM 792 N N . ALA A 1 101 ? -2.067 11.621 12.766 1.00 90.25 101 ALA A N 1
ATOM 793 C CA . ALA A 1 101 ? -3.432 11.593 12.238 1.00 90.25 101 ALA A CA 1
ATOM 794 C C . ALA A 1 101 ? -3.701 12.704 11.206 1.00 90.25 101 ALA A C 1
ATOM 796 O O . ALA A 1 101 ? -4.394 12.472 10.217 1.00 90.25 101 ALA A O 1
ATOM 797 N N . ARG A 1 102 ? -3.121 13.897 11.400 1.00 88.62 102 ARG A N 1
ATOM 798 C CA . ARG A 1 102 ? -3.262 15.021 10.463 1.00 88.62 102 ARG A CA 1
ATOM 799 C C . ARG A 1 102 ? -2.564 14.729 9.138 1.00 88.62 102 ARG A C 1
ATOM 801 O O . ARG A 1 102 ? -3.157 14.942 8.084 1.00 88.62 102 ARG A O 1
ATOM 808 N N . SER A 1 103 ? -1.334 14.224 9.191 1.00 88.94 103 SER A N 1
ATOM 809 C CA . SER A 1 103 ? -0.569 13.826 8.008 1.00 88.94 103 SER A CA 1
ATOM 810 C C . SER A 1 103 ? -1.318 12.747 7.227 1.00 88.94 103 SER A C 1
ATOM 812 O O . SER A 1 103 ? -1.493 12.872 6.017 1.00 88.94 103 SER A O 1
ATOM 814 N N . PHE A 1 104 ? -1.831 11.728 7.925 1.00 91.69 104 PHE A N 1
ATOM 815 C CA . PHE A 1 104 ? -2.654 10.684 7.319 1.00 91.69 104 PHE A CA 1
ATOM 816 C C . PHE A 1 104 ? -3.925 11.240 6.663 1.00 91.69 104 PHE A C 1
ATOM 818 O O . PHE A 1 104 ? -4.212 10.883 5.522 1.00 91.69 104 PHE A O 1
ATOM 825 N N . GLU A 1 105 ? -4.653 12.146 7.327 1.00 92.06 105 GLU A N 1
ATOM 826 C CA . GLU A 1 105 ? -5.875 12.756 6.776 1.00 92.06 105 GLU A CA 1
ATOM 827 C C . GLU A 1 105 ? -5.602 13.513 5.486 1.00 92.06 105 GLU A C 1
ATOM 829 O O . GLU A 1 105 ? -6.321 13.324 4.505 1.00 92.06 105 GLU A O 1
ATOM 834 N N . MET A 1 106 ? -4.529 14.301 5.449 1.00 90.44 106 MET A N 1
ATOM 835 C CA . MET A 1 106 ? -4.162 15.038 4.248 1.00 90.44 106 MET A CA 1
ATOM 836 C C . MET A 1 106 ? -3.735 14.114 3.102 1.00 90.44 106 MET A C 1
ATOM 838 O O . MET A 1 106 ? -4.118 14.344 1.956 1.00 90.44 106 MET A O 1
ATOM 842 N N . ILE A 1 107 ? -2.986 13.049 3.391 1.00 92.69 107 ILE A N 1
ATOM 843 C CA . ILE A 1 107 ? -2.538 12.075 2.383 1.00 92.69 107 ILE A CA 1
ATOM 844 C C . ILE A 1 107 ? -3.718 11.301 1.798 1.00 92.69 107 ILE A C 1
ATOM 846 O O . ILE A 1 107 ? -3.844 11.170 0.580 1.00 92.69 107 ILE A O 1
ATOM 850 N N . VAL A 1 108 ? -4.618 10.823 2.654 1.00 93.94 108 VAL A N 1
ATOM 851 C CA . VAL A 1 108 ? -5.858 10.173 2.223 1.00 93.94 108 VAL A CA 1
ATOM 852 C C . VAL A 1 108 ? -6.723 11.136 1.420 1.00 93.94 108 VAL A C 1
ATOM 854 O O . VAL A 1 108 ? -7.306 10.741 0.411 1.00 93.94 108 VAL A O 1
ATOM 857 N N . ARG A 1 109 ? -6.784 12.411 1.818 1.00 91.19 109 ARG A N 1
ATOM 858 C CA . ARG A 1 109 ? -7.511 13.426 1.061 1.00 91.19 109 ARG A CA 1
ATOM 859 C C . ARG A 1 109 ? -6.917 13.620 -0.332 1.00 91.19 109 ARG A C 1
ATOM 861 O O . ARG A 1 109 ? -7.688 13.703 -1.276 1.00 91.19 109 ARG A O 1
ATOM 868 N N . ILE A 1 110 ? -5.593 13.610 -0.494 1.00 92.00 110 ILE A N 1
ATOM 869 C CA . ILE A 1 110 ? -4.962 13.631 -1.827 1.00 92.00 110 ILE A CA 1
ATOM 870 C C . ILE A 1 110 ? -5.443 12.449 -2.677 1.00 92.00 110 ILE A C 1
ATOM 872 O O . ILE A 1 110 ? -5.856 12.653 -3.816 1.00 92.00 110 ILE A O 1
ATOM 876 N N . ALA A 1 111 ? -5.444 11.230 -2.130 1.00 94.50 111 ALA A N 1
ATOM 877 C CA . ALA A 1 111 ? -5.930 10.052 -2.855 1.00 94.50 111 ALA A CA 1
ATOM 878 C C . ALA A 1 111 ? -7.409 10.182 -3.261 1.00 94.50 111 ALA A C 1
ATOM 880 O O . ALA A 1 111 ? -7.789 9.789 -4.365 1.00 94.50 111 ALA A O 1
ATOM 881 N N . PHE A 1 112 ? -8.226 10.766 -2.382 1.00 91.81 112 PHE A N 1
ATOM 882 C CA . PHE A 1 112 ? -9.637 11.029 -2.636 1.00 91.81 112 PHE A CA 1
ATOM 883 C C . PHE A 1 112 ? -9.850 12.070 -3.742 1.00 91.81 112 PHE A C 1
ATOM 885 O O . PHE A 1 112 ? -10.660 11.836 -4.631 1.00 91.81 112 PHE A O 1
ATOM 892 N N . GLU A 1 113 ? -9.115 13.186 -3.719 1.00 90.69 113 GLU A N 1
ATOM 893 C CA . GLU A 1 113 ? -9.209 14.248 -4.735 1.00 90.69 113 GLU A CA 1
ATOM 894 C C . GLU A 1 113 ? -8.696 13.771 -6.107 1.00 90.69 113 GLU A C 1
ATOM 896 O O . GLU A 1 113 ? -9.264 14.124 -7.138 1.00 90.69 113 GLU A O 1
ATOM 901 N N . ILE A 1 114 ? -7.658 12.922 -6.136 1.00 93.31 114 ILE A N 1
ATOM 902 C CA . ILE A 1 114 ? -7.172 12.281 -7.372 1.00 93.31 114 ILE A CA 1
ATOM 903 C C . ILE A 1 114 ? -8.227 11.329 -7.954 1.00 93.31 114 ILE A C 1
ATOM 905 O O . ILE A 1 114 ? -8.330 11.205 -9.174 1.00 93.31 114 ILE A O 1
ATOM 909 N N . ASN A 1 115 ? -9.002 10.665 -7.089 1.00 94.38 115 ASN A N 1
ATOM 910 C CA . ASN A 1 115 ? -10.120 9.791 -7.444 1.00 94.38 115 ASN A CA 1
ATOM 911 C C . ASN A 1 115 ? -9.797 8.795 -8.577 1.00 94.38 115 ASN A C 1
ATOM 913 O O . ASN A 1 115 ? -10.555 8.642 -9.538 1.00 94.38 115 ASN A O 1
ATOM 917 N N . ASN A 1 116 ? -8.643 8.134 -8.478 1.00 96.69 116 ASN A N 1
ATOM 918 C CA . ASN A 1 116 ? -8.167 7.185 -9.477 1.00 96.69 116 ASN A CA 1
ATOM 919 C C . ASN A 1 116 ? -7.776 5.858 -8.814 1.00 96.69 116 ASN A C 1
ATOM 921 O O . ASN A 1 116 ? -6.887 5.824 -7.967 1.00 96.69 116 ASN A O 1
ATOM 925 N N . TYR A 1 117 ? -8.407 4.761 -9.237 1.00 95.75 117 TYR A N 1
ATOM 926 C CA . TYR A 1 117 ? -8.170 3.418 -8.693 1.00 95.75 117 TYR A CA 1
ATOM 927 C C . TYR A 1 117 ? -6.749 2.890 -8.933 1.00 95.75 117 TYR A C 1
ATOM 929 O O . TYR A 1 117 ? -6.274 2.047 -8.175 1.00 95.75 117 TYR A O 1
ATOM 937 N N . SER A 1 118 ? -6.060 3.385 -9.963 1.00 97.00 118 SER A N 1
ATOM 938 C CA . SER A 1 118 ? -4.670 3.024 -10.247 1.00 97.00 118 SER A CA 1
ATOM 939 C C . SER A 1 118 ? -3.684 3.730 -9.312 1.00 97.00 118 SER A C 1
ATOM 941 O O . SER A 1 118 ? -2.566 3.246 -9.131 1.00 97.00 118 SER A O 1
ATOM 943 N N . PHE A 1 119 ? -4.075 4.857 -8.710 1.00 97.62 119 PHE A N 1
ATOM 944 C CA . PHE A 1 119 ? -3.216 5.627 -7.816 1.00 97.62 119 PHE A CA 1
ATOM 945 C C . PHE A 1 119 ? -3.092 4.942 -6.453 1.00 97.62 119 PHE A C 1
ATOM 947 O O . PHE A 1 119 ? -4.089 4.659 -5.786 1.00 97.62 119 PHE A O 1
ATOM 954 N N . ARG A 1 120 ? -1.853 4.687 -6.032 1.00 97.88 120 ARG A N 1
ATOM 955 C CA . ARG A 1 120 ? -1.533 4.040 -4.756 1.00 97.88 120 ARG A CA 1
ATOM 956 C C . ARG A 1 120 ? -0.502 4.852 -4.006 1.00 97.88 120 ARG A C 1
ATOM 958 O O . ARG A 1 120 ? 0.420 5.388 -4.616 1.00 97.88 120 ARG A O 1
ATOM 965 N N . LEU A 1 121 ? -0.654 4.907 -2.687 1.00 97.62 121 LEU A N 1
ATOM 966 C CA . LEU A 1 121 ? 0.329 5.494 -1.783 1.00 97.62 121 LEU A CA 1
ATOM 967 C C . LEU A 1 121 ? 0.924 4.412 -0.893 1.00 97.62 121 LEU A C 1
ATOM 969 O O . LEU A 1 121 ? 0.229 3.506 -0.439 1.00 97.62 121 LEU A O 1
ATOM 973 N N . PHE A 1 122 ? 2.203 4.558 -0.604 1.00 96.19 122 PHE A N 1
ATOM 974 C CA . PHE A 1 122 ? 3.019 3.612 0.129 1.00 96.19 122 PHE A CA 1
ATOM 975 C C . PHE A 1 122 ? 3.748 4.342 1.247 1.00 96.19 122 PHE A C 1
ATOM 977 O O . PHE A 1 122 ? 4.265 5.441 1.043 1.00 96.19 122 PHE A O 1
ATOM 984 N N . TYR A 1 123 ? 3.806 3.725 2.419 1.00 93.50 123 TYR A N 1
ATOM 985 C CA . TYR A 1 123 ? 4.616 4.204 3.531 1.00 93.50 123 TYR A CA 1
ATOM 986 C C . TYR A 1 123 ? 5.408 3.059 4.135 1.00 93.50 123 TYR A C 1
ATOM 988 O O . TYR A 1 123 ? 4.847 2.028 4.505 1.00 93.50 123 TYR A O 1
ATOM 996 N N . ASP A 1 124 ? 6.706 3.281 4.276 1.00 89.19 124 ASP A N 1
ATOM 997 C CA . ASP A 1 124 ? 7.639 2.352 4.889 1.00 89.19 124 ASP A CA 1
ATOM 998 C C . ASP A 1 124 ? 8.023 2.906 6.269 1.00 89.19 124 ASP A C 1
ATOM 1000 O O . ASP A 1 124 ? 8.682 3.942 6.365 1.00 89.19 124 ASP A O 1
ATOM 1004 N N . CYS A 1 125 ? 7.612 2.251 7.367 1.00 80.88 125 CYS A N 1
ATOM 1005 C CA . CYS A 1 125 ? 7.831 2.794 8.723 1.00 80.88 125 CYS A CA 1
ATOM 1006 C C . CYS A 1 125 ? 9.314 2.860 9.117 1.00 80.88 125 CYS A C 1
ATOM 1008 O O . CYS A 1 125 ? 9.670 3.502 10.110 1.00 80.88 125 CYS A O 1
ATOM 1010 N N . SER A 1 126 ? 10.197 2.182 8.389 1.00 62.53 126 SER A N 1
ATOM 1011 C CA . SER A 1 126 ? 11.588 2.059 8.805 1.00 62.53 126 SER A CA 1
ATOM 1012 C C . SER A 1 126 ? 12.540 1.868 7.637 1.00 62.53 126 SER A C 1
ATOM 1014 O O . SER A 1 126 ? 12.663 0.766 7.108 1.00 62.53 126 SER A O 1
ATOM 1016 N N . SER A 1 127 ? 13.314 2.920 7.370 1.00 50.06 127 SER A N 1
ATOM 1017 C CA . SER A 1 127 ? 14.699 2.781 6.933 1.00 50.06 127 SER A CA 1
ATOM 1018 C C . SER A 1 127 ? 15.592 3.501 7.957 1.00 50.06 127 SER A C 1
ATOM 1020 O O . SER A 1 127 ? 15.328 4.669 8.268 1.00 50.06 127 SER A O 1
ATOM 1022 N N . PRO A 1 128 ? 16.598 2.836 8.556 1.00 45.00 128 PRO A N 1
ATOM 1023 C CA . PRO A 1 128 ? 17.584 3.504 9.402 1.00 45.00 128 PRO A CA 1
ATOM 1024 C C . PRO A 1 128 ? 18.222 4.675 8.637 1.00 45.00 128 PRO A C 1
ATOM 1026 O O . PRO A 1 128 ? 18.792 4.467 7.571 1.00 45.00 128 PRO A O 1
ATOM 1029 N N . GLY A 1 129 ? 18.115 5.899 9.166 1.00 49.38 129 GLY A N 1
ATOM 1030 C CA . GLY A 1 129 ? 18.706 7.100 8.555 1.00 49.38 129 GLY A CA 1
ATOM 1031 C C . GLY A 1 129 ? 17.737 8.050 7.843 1.00 49.38 129 GLY A C 1
ATOM 1032 O O . GLY A 1 129 ? 18.187 9.083 7.354 1.00 49.38 129 GLY A O 1
ATOM 1033 N N . ALA A 1 130 ? 16.429 7.764 7.810 1.00 57.91 130 ALA A N 1
ATOM 1034 C CA . ALA A 1 130 ? 15.445 8.723 7.304 1.00 57.91 130 ALA A CA 1
ATOM 1035 C C . ALA A 1 130 ? 15.358 9.964 8.215 1.00 57.91 130 ALA A C 1
ATOM 1037 O O . ALA A 1 130 ? 15.087 9.853 9.412 1.00 57.91 130 ALA A O 1
ATOM 1038 N N . SER A 1 131 ? 15.576 11.143 7.634 1.00 62.19 131 SER A N 1
ATOM 1039 C CA . SER A 1 131 ? 15.510 12.452 8.299 1.00 62.19 131 SER A CA 1
ATOM 1040 C C . SER A 1 131 ? 14.086 13.012 8.388 1.00 62.19 131 SER A C 1
ATOM 1042 O O . SER A 1 131 ? 13.803 13.830 9.263 1.00 62.19 131 SER A O 1
ATOM 1044 N N . HIS A 1 132 ? 13.177 12.538 7.528 1.00 72.69 132 HIS A N 1
ATOM 1045 C CA . HIS A 1 132 ? 11.797 13.016 7.431 1.00 72.69 132 HIS A CA 1
ATOM 1046 C C . HIS A 1 132 ? 10.812 11.883 7.118 1.00 72.69 132 HIS A C 1
ATOM 1048 O O . HIS A 1 132 ? 11.180 10.835 6.584 1.00 72.69 132 HIS A O 1
ATOM 1054 N N . VAL A 1 133 ? 9.537 12.116 7.432 1.00 83.50 133 VAL A N 1
ATOM 1055 C CA . VAL A 1 133 ? 8.420 11.261 7.013 1.00 83.50 133 VAL A CA 1
ATOM 1056 C C . VAL A 1 133 ? 8.093 11.560 5.562 1.00 83.50 133 VAL A C 1
ATOM 1058 O O . VAL A 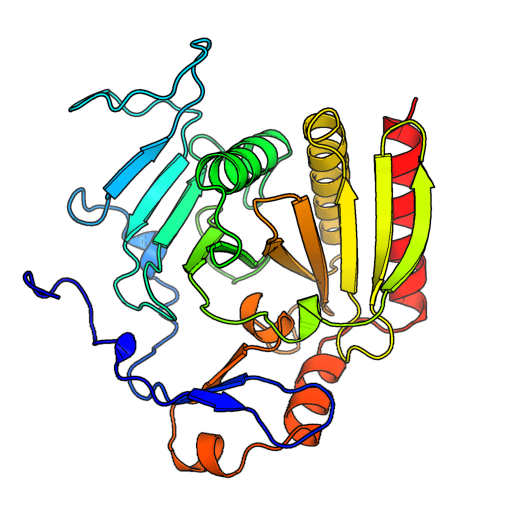1 133 ? 7.840 12.707 5.208 1.00 83.50 133 VAL A O 1
ATOM 1061 N N . TYR A 1 134 ? 8.035 10.523 4.740 1.00 87.62 134 TYR A N 1
ATOM 1062 C CA . TYR A 1 134 ? 7.561 10.631 3.372 1.00 87.62 134 TYR A CA 1
ATOM 1063 C C . TYR A 1 134 ? 6.763 9.393 2.995 1.00 87.62 134 TYR A C 1
ATOM 1065 O O . TYR A 1 134 ? 6.941 8.311 3.554 1.00 87.62 134 TYR A O 1
ATOM 1073 N N . PHE A 1 135 ? 5.878 9.583 2.033 1.00 92.38 135 PHE A N 1
ATOM 1074 C CA . PHE A 1 135 ? 5.137 8.538 1.358 1.00 92.38 135 PHE A CA 1
ATOM 1075 C C . PHE A 1 135 ? 5.634 8.479 -0.080 1.00 92.38 135 PHE A C 1
ATOM 1077 O O . PHE A 1 135 ? 6.152 9.459 -0.617 1.00 92.38 135 PHE A O 1
ATOM 1084 N N . GLN A 1 136 ? 5.473 7.331 -0.707 1.00 93.25 136 GLN A N 1
ATOM 1085 C CA . GLN A 1 136 ? 5.710 7.150 -2.131 1.00 93.25 136 GLN A CA 1
ATOM 1086 C C . GLN A 1 136 ? 4.360 6.980 -2.814 1.00 93.25 136 GLN A C 1
ATOM 1088 O O . GLN A 1 136 ? 3.469 6.353 -2.250 1.00 93.25 136 GLN A O 1
ATOM 1093 N N . ALA A 1 137 ? 4.179 7.550 -3.999 1.00 96.19 137 ALA A N 1
ATOM 1094 C CA . ALA A 1 137 ? 2.940 7.408 -4.751 1.00 96.19 137 ALA A CA 1
ATOM 1095 C C . ALA A 1 137 ? 3.219 7.165 -6.225 1.00 96.19 137 ALA A C 1
ATOM 1097 O O . ALA A 1 137 ? 4.079 7.827 -6.793 1.00 96.19 137 ALA A O 1
ATOM 1098 N N . CYS A 1 138 ? 2.481 6.259 -6.851 1.00 95.94 138 CYS A N 1
ATOM 1099 C CA . CYS A 1 138 ? 2.555 6.001 -8.288 1.00 95.94 138 CYS A CA 1
ATOM 1100 C C . CYS A 1 138 ? 1.252 5.370 -8.785 1.00 95.94 138 CYS A C 1
ATOM 1102 O O . CYS A 1 138 ? 0.375 4.992 -8.001 1.00 95.94 138 CYS A O 1
ATOM 1104 N N . TYR A 1 139 ? 1.120 5.280 -10.106 1.00 96.81 139 TYR A N 1
ATOM 1105 C CA . TYR A 1 139 ? -0.010 4.639 -10.760 1.00 96.81 139 TYR A CA 1
ATOM 1106 C C . TYR A 1 139 ? 0.377 3.221 -11.169 1.00 96.81 139 TYR A C 1
ATOM 1108 O O . TYR A 1 139 ? 1.265 3.055 -11.997 1.00 96.81 139 TYR A O 1
ATOM 1116 N N . PHE A 1 140 ? -0.318 2.219 -10.630 1.00 95.25 140 PHE A N 1
ATOM 1117 C CA . PHE A 1 140 ? -0.234 0.850 -11.141 1.00 95.25 140 PHE A CA 1
ATOM 1118 C C . PHE A 1 140 ? -1.461 0.558 -12.009 1.00 95.25 140 PHE A C 1
ATOM 1120 O O . PHE A 1 140 ? -2.590 0.772 -11.542 1.00 95.25 140 PHE A O 1
ATOM 1127 N N . PRO A 1 141 ? -1.267 0.073 -13.247 1.00 91.25 141 PRO A N 1
ATOM 1128 C CA . PRO A 1 141 ? -2.366 -0.184 -14.173 1.00 91.25 141 PRO A CA 1
ATOM 1129 C C . PRO A 1 141 ? -3.312 -1.272 -13.653 1.00 91.25 141 PRO A C 1
ATOM 1131 O O . PRO A 1 141 ? -4.527 -1.120 -13.755 1.00 91.25 141 PRO A O 1
ATOM 1134 N N . ASP A 1 142 ? -2.761 -2.312 -13.027 1.00 91.31 142 ASP A N 1
ATOM 1135 C CA . ASP A 1 142 ? -3.507 -3.445 -12.485 1.00 91.31 142 ASP A CA 1
ATOM 1136 C C . ASP A 1 142 ? -3.622 -3.399 -10.953 1.00 91.31 142 ASP A C 1
ATOM 1138 O O . ASP A 1 142 ? -2.958 -2.616 -10.265 1.00 91.31 142 ASP A O 1
ATOM 1142 N N . HIS A 1 143 ? -4.486 -4.254 -10.399 1.00 94.50 143 HIS A N 1
ATOM 1143 C CA . HIS A 1 143 ? -4.544 -4.495 -8.958 1.00 94.50 143 HIS A CA 1
ATOM 1144 C C . HIS A 1 143 ? -3.273 -5.172 -8.454 1.00 94.50 143 HIS A C 1
ATOM 1146 O O . HIS A 1 143 ? -2.795 -6.137 -9.051 1.00 94.50 143 HIS A O 1
ATOM 1152 N N . LEU A 1 144 ? -2.763 -4.706 -7.314 1.00 97.44 144 LEU A N 1
ATOM 1153 C CA . LEU A 1 144 ? -1.732 -5.440 -6.604 1.00 97.44 144 LEU A CA 1
ATOM 1154 C C . LEU A 1 144 ? -2.333 -6.744 -6.053 1.00 97.44 144 LEU A C 1
ATOM 1156 O O . LEU A 1 144 ? -3.485 -6.738 -5.607 1.00 97.44 144 LEU A O 1
ATOM 1160 N N . PRO A 1 145 ? -1.572 -7.852 -6.033 1.00 97.81 145 PRO A N 1
ATOM 1161 C CA . PRO A 1 145 ? -2.032 -9.150 -5.535 1.00 97.81 145 PRO A CA 1
ATOM 1162 C C . PRO A 1 145 ? -2.759 -9.094 -4.190 1.00 97.81 145 PRO A C 1
ATOM 1164 O O . PRO A 1 145 ? -3.810 -9.713 -4.028 1.00 97.81 145 PRO A O 1
ATOM 1167 N N . VAL A 1 146 ? -2.241 -8.302 -3.244 1.00 98.12 146 VAL A N 1
ATOM 1168 C CA . VAL A 1 146 ? -2.848 -8.109 -1.918 1.00 98.12 146 VAL A CA 1
ATOM 1169 C C . VAL A 1 146 ? -4.300 -7.614 -1.987 1.00 98.12 146 VAL A C 1
ATOM 1171 O O . VAL A 1 146 ? -5.131 -7.999 -1.168 1.00 98.12 146 VAL A O 1
ATOM 1174 N N . GLU A 1 147 ? -4.630 -6.775 -2.969 1.00 97.94 147 GLU A N 1
ATOM 1175 C CA . GLU A 1 147 ? -5.927 -6.100 -3.065 1.00 97.94 147 GLU A CA 1
ATOM 1176 C C . GLU A 1 147 ? -7.046 -7.040 -3.514 1.00 97.94 147 GLU A C 1
ATOM 1178 O O . GLU A 1 147 ? -8.222 -6.742 -3.285 1.00 97.94 147 GLU A O 1
ATOM 1183 N N . LEU A 1 148 ? -6.661 -8.159 -4.135 1.00 96.75 148 LEU A N 1
ATOM 1184 C CA . LEU A 1 148 ? -7.535 -9.202 -4.667 1.00 96.75 148 LEU A CA 1
ATOM 1185 C C . LEU A 1 148 ? -7.753 -10.354 -3.679 1.00 96.75 148 LEU A C 1
ATOM 1187 O O . LEU A 1 148 ? -8.514 -11.279 -3.970 1.00 96.75 148 LEU A O 1
ATOM 1191 N N . MET A 1 149 ? -7.074 -10.330 -2.531 1.00 97.38 149 MET A N 1
ATOM 1192 C CA . MET A 1 149 ? -7.183 -11.397 -1.547 1.00 97.38 149 MET A CA 1
ATOM 1193 C C . MET A 1 149 ? -8.555 -11.386 -0.863 1.00 97.38 149 MET A C 1
ATOM 1195 O O . MET A 1 149 ? -9.047 -10.314 -0.495 1.00 97.38 149 MET A O 1
ATOM 1199 N N . PRO A 1 150 ? -9.165 -12.565 -0.632 1.00 97.38 150 PRO A N 1
ATOM 1200 C CA . PRO A 1 150 ? -10.335 -12.672 0.225 1.00 97.38 150 PRO A CA 1
ATOM 1201 C C . PRO A 1 150 ? -10.035 -12.140 1.626 1.00 97.38 150 PRO A C 1
ATOM 1203 O O . PRO A 1 150 ? -8.913 -12.264 2.127 1.00 97.38 150 PRO A O 1
ATOM 1206 N N . ILE A 1 151 ? -11.053 -11.569 2.262 1.00 98.12 151 ILE A N 1
ATOM 1207 C CA . ILE A 1 151 ? -10.931 -10.938 3.574 1.00 98.12 151 ILE A CA 1
ATOM 1208 C C . ILE A 1 151 ? -11.851 -11.594 4.601 1.00 98.12 151 ILE A C 1
ATOM 1210 O O . ILE A 1 151 ? -12.922 -12.091 4.259 1.00 98.12 151 ILE A O 1
ATOM 1214 N N . ASP A 1 152 ? -11.426 -11.558 5.860 1.00 98.00 152 ASP A N 1
ATOM 1215 C CA . ASP A 1 152 ? -12.209 -11.960 7.029 1.00 98.00 152 ASP A CA 1
ATOM 1216 C C . ASP A 1 152 ? -12.333 -10.768 7.987 1.00 98.00 152 ASP A C 1
ATOM 1218 O O . ASP A 1 152 ? -11.344 -10.305 8.570 1.00 98.00 152 ASP A O 1
ATOM 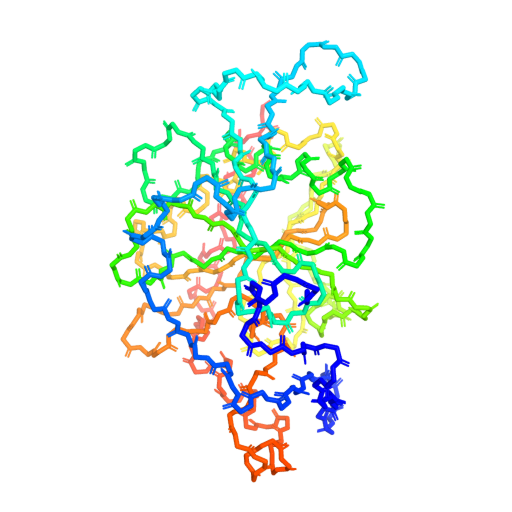1222 N N . THR A 1 153 ? -13.544 -10.223 8.102 1.00 98.12 153 THR A N 1
ATOM 1223 C CA . THR A 1 153 ? -13.835 -9.058 8.944 1.00 98.12 153 THR A CA 1
ATOM 1224 C C . THR A 1 153 ? -13.990 -9.483 10.395 1.00 98.12 153 THR A C 1
ATOM 1226 O O . THR A 1 153 ? -14.888 -10.245 10.740 1.00 98.12 153 THR A O 1
ATOM 1229 N N . PHE A 1 154 ? -13.141 -8.941 11.269 1.00 97.00 154 PHE A N 1
ATOM 1230 C CA . PHE A 1 154 ? -13.149 -9.256 12.702 1.00 97.00 154 PHE A CA 1
ATOM 1231 C C . PHE A 1 154 ? -13.588 -8.077 13.579 1.00 97.00 154 PHE A C 1
ATOM 1233 O O . PHE A 1 154 ? -13.779 -8.244 14.784 1.00 97.00 154 PHE A O 1
ATOM 1240 N N . PHE A 1 155 ? -13.755 -6.893 12.988 1.00 96.38 155 PHE A N 1
ATOM 1241 C CA . PHE A 1 155 ? -14.374 -5.736 13.620 1.00 96.38 155 PHE A CA 1
ATOM 1242 C C . PHE A 1 155 ? -15.248 -5.007 12.604 1.00 96.38 155 PHE A C 1
ATOM 1244 O O . PHE A 1 155 ? -14.800 -4.697 11.499 1.00 96.38 155 PHE A O 1
ATOM 1251 N N . SER A 1 156 ? -16.480 -4.700 12.994 1.00 93.75 156 SER A N 1
ATOM 1252 C CA . SER A 1 156 ? -17.415 -3.939 12.174 1.00 93.75 156 SER A CA 1
ATOM 1253 C C . SER A 1 156 ? -18.230 -2.998 13.047 1.00 93.75 156 SER A C 1
ATOM 1255 O O . SER A 1 156 ? -18.968 -3.449 13.924 1.00 93.75 156 SER A O 1
ATOM 1257 N N . ASP A 1 157 ? -18.157 -1.709 12.751 1.00 89.00 157 ASP A N 1
ATOM 1258 C CA . ASP A 1 157 ? -19.130 -0.721 13.194 1.00 89.00 157 ASP A CA 1
ATOM 1259 C C . ASP A 1 157 ? -19.945 -0.298 11.971 1.00 89.00 157 ASP A C 1
ATOM 1261 O O . ASP A 1 157 ? -19.580 0.617 11.231 1.00 89.00 157 ASP A O 1
ATOM 1265 N N . GLY A 1 158 ? -21.049 -1.009 11.732 1.00 79.56 158 GLY A N 1
ATOM 1266 C CA . GLY A 1 158 ? -21.921 -0.751 10.587 1.00 79.56 158 GLY A CA 1
ATOM 1267 C C . GLY A 1 158 ? -22.618 0.612 10.642 1.00 79.56 158 GLY A C 1
ATOM 1268 O O . GLY A 1 158 ? -22.977 1.140 9.594 1.00 79.56 158 GLY A O 1
ATOM 1269 N N . GLN A 1 159 ? -22.779 1.211 11.829 1.00 80.12 159 GLN A N 1
ATOM 1270 C CA . GLN A 1 159 ? -23.393 2.537 11.965 1.00 80.12 159 GLN A CA 1
ATOM 1271 C C . GLN A 1 159 ? -22.430 3.637 11.517 1.00 80.12 159 GLN A C 1
ATOM 1273 O O . GLN A 1 159 ? -22.834 4.563 10.814 1.00 80.12 159 GLN A O 1
ATOM 1278 N N . ARG A 1 160 ? -21.146 3.515 11.875 1.00 79.75 160 ARG A N 1
ATOM 1279 C CA . ARG A 1 160 ? -20.082 4.427 11.420 1.00 79.75 160 ARG A CA 1
ATOM 1280 C C . ARG A 1 160 ? -19.467 3.996 10.082 1.00 79.75 160 ARG A C 1
ATOM 1282 O O . ARG A 1 160 ? -18.673 4.721 9.491 1.00 79.75 160 ARG A O 1
ATOM 1289 N N . GLY A 1 161 ? -19.837 2.831 9.558 1.00 89.12 161 GLY A N 1
ATOM 1290 C CA . GLY A 1 161 ? -19.266 2.279 8.333 1.00 89.12 161 GLY A CA 1
ATOM 1291 C C . GLY A 1 161 ? -17.749 2.149 8.434 1.00 89.12 161 GLY A C 1
ATOM 1292 O O . GLY A 1 161 ? -17.057 2.628 7.541 1.00 89.12 161 GLY A O 1
ATOM 1293 N N . ILE A 1 162 ? -17.262 1.584 9.542 1.00 92.44 162 ILE A N 1
ATOM 1294 C CA . ILE A 1 162 ? -15.854 1.268 9.806 1.00 92.44 162 ILE A CA 1
ATOM 1295 C C . ILE A 1 162 ? -15.714 -0.253 9.870 1.00 92.44 162 ILE A C 1
ATOM 1297 O O . ILE A 1 162 ? -16.426 -0.913 10.628 1.00 92.44 162 ILE A O 1
ATOM 1301 N N . TYR A 1 163 ? -14.767 -0.803 9.115 1.00 96.62 163 TYR A N 1
ATOM 1302 C CA . TYR A 1 163 ? -14.506 -2.236 9.045 1.00 96.62 163 TYR A CA 1
ATOM 1303 C C . TYR A 1 163 ? -13.008 -2.501 9.163 1.00 96.62 163 TYR A C 1
ATOM 1305 O O . TYR A 1 163 ? -12.191 -1.808 8.552 1.00 96.62 163 TYR A O 1
ATOM 1313 N N . ILE A 1 164 ? -12.653 -3.507 9.961 1.00 98.19 164 ILE A N 1
ATOM 1314 C CA . ILE A 1 164 ? -11.278 -3.982 10.092 1.00 98.19 164 ILE A CA 1
ATOM 1315 C C . ILE A 1 164 ? -11.263 -5.479 9.817 1.00 98.19 164 ILE A C 1
ATOM 1317 O O . ILE A 1 164 ? -11.950 -6.272 10.473 1.00 98.19 164 ILE A O 1
ATOM 1321 N N . SER A 1 165 ? -10.458 -5.848 8.833 1.00 98.56 165 SER A N 1
ATOM 1322 C CA . SER A 1 165 ? -10.403 -7.192 8.282 1.00 98.56 165 SER A CA 1
ATOM 1323 C C . SER A 1 165 ? -8.973 -7.710 8.255 1.00 98.56 165 SER A C 1
ATOM 1325 O O . SER A 1 165 ? -8.006 -6.952 8.309 1.00 98.56 165 SER A O 1
ATOM 1327 N N . THR A 1 166 ? -8.821 -9.025 8.178 1.00 98.25 166 THR A N 1
ATOM 1328 C CA . THR A 1 166 ? -7.552 -9.676 7.844 1.00 98.25 166 THR A CA 1
ATOM 1329 C C . THR A 1 166 ? -7.636 -10.297 6.456 1.00 98.25 166 THR A C 1
ATOM 1331 O O . THR A 1 166 ? -8.730 -10.595 5.982 1.00 98.25 166 THR A O 1
ATOM 1334 N N . LEU A 1 167 ? -6.494 -10.482 5.796 1.00 97.50 167 LEU A N 1
ATOM 1335 C CA . LEU A 1 167 ? -6.427 -11.190 4.521 1.00 97.50 167 LEU A CA 1
ATOM 1336 C C . LEU A 1 1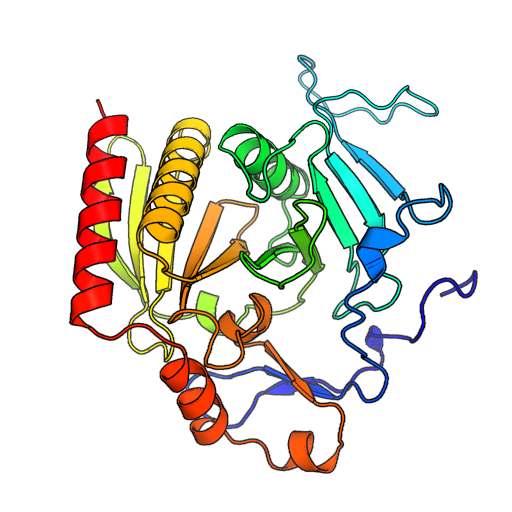67 ? -6.323 -12.697 4.751 1.00 97.50 167 LEU A C 1
ATOM 1338 O O . LEU A 1 167 ? -5.520 -13.156 5.568 1.00 97.50 167 LEU A O 1
ATOM 1342 N N . ILE A 1 168 ? -7.103 -13.459 3.993 1.00 95.62 168 ILE A N 1
ATOM 1343 C CA . ILE A 1 168 ? -7.092 -14.920 4.012 1.00 95.62 168 ILE A CA 1
ATOM 1344 C C . ILE A 1 168 ? -5.963 -15.409 3.101 1.00 95.62 168 ILE A C 1
ATOM 1346 O O . ILE A 1 168 ? -5.816 -14.941 1.974 1.00 95.62 168 ILE A O 1
ATOM 1350 N N . ASP A 1 169 ? -5.157 -16.355 3.585 1.00 94.19 169 ASP A N 1
ATOM 1351 C CA . ASP A 1 169 ? -4.085 -17.018 2.832 1.00 94.19 169 ASP A CA 1
ATOM 1352 C C . ASP A 1 169 ? -3.065 -16.076 2.166 1.00 94.19 169 ASP A C 1
ATOM 1354 O O . ASP A 1 169 ? -2.531 -16.395 1.102 1.00 94.19 169 ASP A O 1
ATOM 1358 N N . TYR A 1 170 ? -2.773 -14.911 2.749 1.00 97.31 170 TYR A N 1
ATOM 1359 C CA . TYR A 1 170 ? -1.693 -14.050 2.261 1.00 97.31 170 TYR A CA 1
ATOM 1360 C C . TYR A 1 170 ? -0.404 -14.262 3.079 1.00 97.31 170 TYR A C 1
ATOM 1362 O O . TYR A 1 170 ? -0.485 -14.347 4.308 1.00 97.31 170 TYR A O 1
ATOM 1370 N N . PRO A 1 171 ? 0.792 -14.356 2.455 1.00 96.00 171 PRO A N 1
ATOM 1371 C CA . PRO A 1 171 ? 1.993 -14.829 3.158 1.00 96.00 171 PRO A CA 1
ATOM 1372 C C . PRO A 1 171 ? 2.522 -13.891 4.251 1.00 96.00 171 PRO A C 1
ATOM 1374 O O . PRO A 1 171 ? 3.307 -14.332 5.095 1.00 96.00 171 PRO A O 1
ATOM 1377 N N . ILE A 1 172 ? 2.112 -12.618 4.227 1.00 95.81 172 ILE A N 1
ATOM 1378 C CA . ILE A 1 172 ? 2.410 -11.614 5.251 1.00 95.81 172 ILE A CA 1
ATOM 1379 C C . ILE A 1 172 ? 1.135 -11.216 5.997 1.00 95.81 172 ILE A C 1
ATOM 1381 O O . ILE A 1 172 ? 0.112 -10.878 5.392 1.00 95.81 172 ILE A O 1
ATOM 1385 N N . LYS A 1 173 ? 1.193 -11.246 7.334 1.00 97.50 173 LYS A N 1
ATOM 1386 C CA . LYS A 1 173 ? 0.068 -10.858 8.188 1.00 97.50 173 LYS A CA 1
ATOM 1387 C C . LYS A 1 173 ? -0.289 -9.396 7.941 1.00 97.50 173 LYS A C 1
ATOM 1389 O O . LYS A 1 173 ? 0.526 -8.497 8.143 1.00 97.50 173 LYS A O 1
ATOM 1394 N N . THR A 1 174 ? -1.524 -9.190 7.499 1.00 98.38 174 THR A N 1
ATOM 1395 C CA . THR A 1 174 ? -2.011 -7.897 7.020 1.00 98.38 174 THR A CA 1
ATOM 1396 C C . THR A 1 174 ? -3.358 -7.583 7.650 1.00 98.38 174 THR A C 1
ATOM 1398 O O . THR A 1 174 ? -4.226 -8.460 7.747 1.00 98.38 174 THR A O 1
ATOM 1401 N N . ILE A 1 175 ? -3.518 -6.331 8.071 1.00 98.69 175 ILE A N 1
ATOM 1402 C CA . ILE A 1 175 ? -4.793 -5.763 8.509 1.00 98.69 175 ILE A CA 1
ATOM 1403 C C . ILE A 1 175 ? -5.272 -4.795 7.437 1.00 98.69 175 ILE A C 1
ATOM 1405 O O . ILE A 1 175 ? -4.508 -3.949 6.986 1.00 98.69 175 ILE A O 1
ATOM 1409 N N . LEU A 1 176 ? -6.526 -4.929 7.030 1.00 98.75 176 LEU A N 1
ATOM 1410 C CA . LEU A 1 176 ? -7.196 -4.028 6.107 1.00 98.75 176 LEU A CA 1
ATOM 1411 C C . LEU A 1 176 ? -8.179 -3.158 6.890 1.00 98.75 176 LEU A C 1
ATOM 1413 O O . LEU A 1 176 ? -9.027 -3.684 7.608 1.00 98.75 176 LEU A O 1
ATOM 1417 N N . PHE A 1 177 ? -8.078 -1.846 6.711 1.00 98.25 177 PHE A N 1
ATOM 1418 C CA . PHE A 1 177 ? -9.037 -0.863 7.193 1.00 98.25 177 PHE A CA 1
ATOM 1419 C C . PHE A 1 177 ? -9.870 -0.351 6.022 1.00 98.25 177 PHE A C 1
ATOM 1421 O O . PHE A 1 177 ? -9.323 0.110 5.017 1.00 98.25 177 PHE A O 1
ATOM 1428 N N . GLU A 1 178 ? -11.188 -0.402 6.183 1.00 97.38 178 GLU A N 1
ATOM 1429 C CA . GLU A 1 178 ? -12.168 0.129 5.237 1.00 97.38 178 GLU A CA 1
ATOM 1430 C C . GLU A 1 178 ? -13.126 1.048 5.985 1.00 97.38 178 GLU A C 1
ATOM 1432 O O . GLU A 1 178 ? -13.517 0.775 7.124 1.00 97.38 178 GLU A O 1
ATOM 1437 N N . TYR A 1 179 ? -13.479 2.176 5.372 1.00 94.94 179 TYR A N 1
ATOM 1438 C CA . TYR A 1 179 ? -14.305 3.179 6.030 1.00 94.94 179 TYR A CA 1
ATOM 1439 C C . TYR A 1 179 ? -15.106 4.034 5.042 1.00 94.94 179 TYR A C 1
ATOM 1441 O O . TYR A 1 179 ? -14.773 4.162 3.863 1.00 94.94 179 TYR A O 1
ATOM 1449 N N . THR A 1 180 ? -16.171 4.661 5.536 1.00 91.31 180 THR A N 1
ATOM 1450 C CA . THR A 1 180 ? -16.923 5.682 4.789 1.00 91.31 180 THR A CA 1
ATOM 1451 C C . THR A 1 180 ? -16.256 7.053 4.905 1.00 91.31 180 THR A C 1
ATOM 1453 O O . THR A 1 180 ? -15.745 7.412 5.962 1.00 91.31 180 THR A O 1
ATOM 1456 N N . TYR A 1 181 ? -16.307 7.877 3.851 1.00 83.31 181 TYR A N 1
ATOM 1457 C CA . TYR A 1 181 ? -15.606 9.175 3.809 1.00 83.31 181 TYR A CA 1
ATOM 1458 C C . TYR A 1 181 ? -15.933 10.120 4.984 1.00 83.31 181 TYR A C 1
ATOM 1460 O O . TYR A 1 181 ? -15.066 10.867 5.448 1.00 83.31 181 TYR A O 1
ATOM 1468 N N . ASN A 1 182 ? -17.162 10.060 5.507 1.00 86.94 182 ASN A N 1
ATOM 1469 C CA . ASN A 1 182 ? -17.588 10.847 6.670 1.00 86.94 182 ASN A CA 1
ATOM 1470 C C . ASN A 1 182 ? -16.820 10.485 7.950 1.00 86.94 182 ASN A C 1
ATOM 1472 O O . ASN A 1 182 ? -16.678 11.321 8.835 1.00 86.94 182 ASN A O 1
ATOM 1476 N N . ASN A 1 183 ? -16.279 9.270 8.025 1.00 89.44 183 ASN A N 1
ATOM 1477 C CA . ASN A 1 183 ? -15.549 8.744 9.174 1.00 89.44 183 ASN A CA 1
ATOM 1478 C C . ASN A 1 183 ? -14.029 8.747 8.960 1.00 89.44 183 ASN A C 1
ATOM 1480 O O . ASN A 1 183 ? -13.294 8.150 9.744 1.00 89.44 183 ASN A O 1
ATOM 1484 N N . ARG A 1 184 ? -13.535 9.445 7.924 1.00 89.56 184 ARG A N 1
ATOM 1485 C CA . ARG A 1 184 ? -12.100 9.490 7.606 1.00 89.56 184 ARG A CA 1
ATOM 1486 C C . ARG A 1 184 ? -11.249 9.995 8.768 1.00 89.56 184 ARG A C 1
ATOM 1488 O O . ARG A 1 184 ? -10.217 9.406 9.042 1.00 89.56 184 ARG A O 1
ATOM 1495 N N . ILE A 1 185 ? -11.688 11.045 9.469 1.00 91.19 185 ILE A N 1
ATOM 1496 C CA . ILE A 1 185 ? -10.904 11.674 10.544 1.00 91.19 185 ILE A CA 1
ATOM 1497 C C . ILE A 1 185 ? -10.703 10.672 11.684 1.00 91.19 185 ILE A C 1
ATOM 1499 O O . ILE A 1 185 ? -9.569 10.394 12.057 1.00 91.19 185 ILE A O 1
ATOM 1503 N N . ILE A 1 186 ? -11.795 10.052 12.137 1.00 92.19 186 ILE A N 1
ATOM 1504 C CA . ILE A 1 186 ? -11.792 9.016 13.178 1.00 92.19 186 ILE A CA 1
ATOM 1505 C C . ILE A 1 186 ? -10.902 7.836 12.765 1.00 92.19 186 ILE A C 1
ATOM 1507 O O . ILE A 1 186 ? -10.119 7.332 13.568 1.00 92.19 186 ILE A O 1
ATOM 1511 N N . MET A 1 187 ? -10.976 7.407 11.500 1.00 93.69 187 MET A N 1
ATOM 1512 C CA . MET A 1 187 ? -10.122 6.328 11.003 1.00 93.69 187 MET A CA 1
ATOM 1513 C C . MET A 1 187 ? -8.636 6.721 11.000 1.00 93.69 187 MET A C 1
ATOM 1515 O O . MET A 1 187 ? -7.795 5.909 11.377 1.00 93.69 187 MET A O 1
ATOM 1519 N N . MET A 1 188 ? -8.285 7.953 10.617 1.00 94.81 188 MET A N 1
ATOM 1520 C CA . MET A 1 188 ? -6.885 8.398 10.626 1.00 94.81 188 MET A CA 1
ATOM 1521 C C . MET A 1 188 ? -6.337 8.545 12.047 1.00 94.81 188 MET A C 1
ATOM 1523 O O . MET A 1 188 ? -5.169 8.237 12.283 1.00 94.81 188 MET A O 1
ATOM 1527 N N . GLU A 1 189 ? -7.170 8.962 13.001 1.00 94.69 189 GLU A N 1
ATOM 1528 C CA . GLU A 1 189 ? -6.834 8.952 14.428 1.00 94.69 189 GLU A CA 1
ATOM 1529 C C . GLU A 1 189 ? -6.578 7.524 14.923 1.00 94.69 189 GLU A C 1
ATOM 1531 O O . GLU A 1 189 ? -5.543 7.266 15.539 1.00 94.69 189 GLU A O 1
ATOM 1536 N N . ALA A 1 190 ? -7.454 6.576 14.572 1.00 95.12 190 ALA A N 1
ATOM 1537 C CA . ALA A 1 190 ? -7.292 5.170 14.931 1.00 95.12 190 ALA A CA 1
ATOM 1538 C C . ALA A 1 190 ? -6.001 4.575 14.355 1.00 95.12 190 ALA A C 1
ATOM 1540 O O . ALA A 1 190 ? -5.224 3.957 15.081 1.00 95.12 190 ALA A O 1
ATOM 1541 N N . ILE A 1 191 ? -5.741 4.786 13.062 1.00 95.62 191 ILE A N 1
ATOM 1542 C CA . ILE A 1 191 ? -4.537 4.283 12.389 1.00 95.62 191 ILE A CA 1
ATOM 1543 C C . ILE A 1 191 ? -3.281 4.931 12.973 1.00 95.62 191 ILE A C 1
ATOM 1545 O O . ILE A 1 191 ? -2.313 4.223 13.241 1.00 95.62 191 ILE A O 1
ATOM 1549 N N . SER A 1 192 ? -3.291 6.241 13.235 1.00 94.31 192 SER A N 1
ATOM 1550 C CA . SER A 1 192 ? -2.169 6.935 13.880 1.00 94.31 192 SER A CA 1
ATOM 1551 C C . SER A 1 192 ? -1.852 6.347 15.259 1.00 94.31 192 SER A C 1
ATOM 1553 O O . SER A 1 192 ? -0.683 6.124 15.577 1.00 94.31 192 SER A O 1
ATOM 1555 N N . GLU A 1 193 ? -2.872 6.069 16.072 1.00 95.12 193 GLU A N 1
ATOM 1556 C CA . GLU A 1 193 ? -2.709 5.485 17.408 1.00 95.12 193 GLU A CA 1
ATOM 1557 C C . GLU A 1 193 ? -2.219 4.028 17.345 1.00 95.12 193 GLU A C 1
ATOM 1559 O O . GLU A 1 193 ? -1.327 3.631 18.102 1.00 95.12 193 GLU A O 1
ATOM 1564 N N . ILE A 1 194 ? -2.735 3.236 16.395 1.00 95.81 194 ILE A N 1
ATOM 1565 C CA . ILE A 1 194 ? -2.269 1.865 16.129 1.00 95.81 194 ILE A CA 1
ATOM 1566 C C . ILE A 1 194 ? -0.787 1.889 15.740 1.00 95.81 194 ILE A C 1
ATOM 1568 O O . ILE A 1 194 ? 0.019 1.176 16.335 1.00 95.81 194 ILE A O 1
ATOM 1572 N N . CYS A 1 195 ? -0.410 2.739 14.786 1.00 93.50 195 CYS A N 1
ATOM 1573 C CA . CYS A 1 195 ? 0.962 2.924 14.318 1.00 93.50 195 CYS A CA 1
ATOM 1574 C C . CYS A 1 195 ? 1.923 3.339 15.448 1.00 93.50 195 CYS A C 1
ATOM 1576 O O . CYS A 1 195 ? 3.047 2.829 15.520 1.00 93.50 195 CYS A O 1
ATOM 1578 N N . SER A 1 196 ? 1.484 4.220 16.354 1.00 91.44 196 SER A N 1
ATOM 1579 C CA . SER A 1 196 ? 2.245 4.601 17.553 1.00 91.44 196 SER A CA 1
ATOM 1580 C C . SER A 1 196 ? 2.425 3.412 18.503 1.00 91.44 196 SER A C 1
ATOM 1582 O O . SER A 1 196 ? 3.544 3.076 18.891 1.00 91.44 196 SER A O 1
ATOM 1584 N N . SER A 1 197 ? 1.338 2.696 18.795 1.00 93.56 197 SER A N 1
ATOM 1585 C CA . SER A 1 197 ? 1.342 1.523 19.676 1.00 93.56 197 SER A CA 1
ATOM 1586 C C . SER A 1 197 ? 2.212 0.375 19.145 1.00 93.56 197 SER A C 1
ATOM 1588 O O . SER A 1 197 ? 2.868 -0.326 19.917 1.00 93.56 197 SER A O 1
ATOM 1590 N N . LEU A 1 198 ? 2.239 0.155 17.825 1.00 92.44 198 LEU A N 1
ATOM 1591 C CA . LEU A 1 198 ? 3.101 -0.851 17.194 1.00 92.44 198 LEU A CA 1
ATOM 1592 C C . LEU A 1 198 ? 4.581 -0.520 17.376 1.00 92.44 198 LEU A C 1
ATOM 1594 O O . LEU A 1 198 ? 5.378 -1.404 17.693 1.00 92.44 198 LEU A O 1
ATOM 1598 N N . ARG A 1 199 ? 4.937 0.760 17.248 1.00 87.62 199 ARG A N 1
ATOM 1599 C CA . ARG A 1 199 ? 6.302 1.239 17.466 1.00 87.62 199 ARG A CA 1
ATOM 1600 C C . ARG A 1 199 ? 6.760 1.032 18.904 1.00 87.62 199 ARG A C 1
ATOM 1602 O O . ARG A 1 199 ? 7.860 0.531 19.108 1.00 87.62 199 ARG A O 1
ATOM 1609 N N . GLU A 1 200 ? 5.920 1.348 19.887 1.00 89.25 200 GLU A N 1
ATOM 1610 C CA . GLU A 1 200 ? 6.218 1.088 21.307 1.00 89.25 200 GLU A CA 1
ATOM 1611 C C . GLU A 1 200 ? 6.464 -0.401 21.589 1.00 89.25 200 GLU A C 1
ATOM 1613 O O . GLU A 1 200 ? 7.238 -0.762 22.475 1.00 89.25 200 GLU A O 1
ATOM 1618 N N . LYS A 1 201 ? 5.840 -1.280 20.797 1.00 89.44 201 LYS A N 1
ATOM 1619 C CA . LYS A 1 201 ? 6.014 -2.736 20.854 1.00 89.44 201 LYS A CA 1
ATOM 1620 C C . LYS A 1 201 ? 7.150 -3.258 19.968 1.00 89.44 201 LYS A C 1
ATOM 1622 O O . LYS A 1 201 ? 7.318 -4.472 19.880 1.00 89.44 201 LYS A O 1
ATOM 1627 N N . ASN A 1 202 ? 7.932 -2.381 19.332 1.00 87.75 202 ASN A N 1
ATOM 1628 C CA . ASN A 1 202 ? 8.987 -2.727 18.372 1.00 87.75 202 ASN A CA 1
ATOM 1629 C C . ASN A 1 202 ? 8.500 -3.617 17.211 1.00 87.75 202 ASN A C 1
ATOM 1631 O O . ASN A 1 202 ? 9.234 -4.482 16.727 1.00 87.75 202 ASN A O 1
ATOM 1635 N N . ILE A 1 203 ? 7.256 -3.419 16.771 1.00 89.38 203 ILE A N 1
ATOM 1636 C CA . ILE A 1 203 ? 6.692 -4.084 15.596 1.00 89.38 203 ILE A CA 1
ATOM 1637 C C . ILE A 1 203 ? 6.869 -3.153 14.397 1.00 89.38 203 ILE A C 1
ATOM 1639 O O . ILE A 1 203 ? 6.335 -2.042 14.378 1.00 89.38 203 ILE A O 1
ATOM 1643 N N . SER A 1 204 ? 7.616 -3.616 13.395 1.00 90.00 204 SER A N 1
ATOM 1644 C CA . SER A 1 204 ? 7.771 -2.910 12.125 1.00 90.00 204 SER A CA 1
ATOM 1645 C C . SER A 1 204 ? 6.504 -3.056 11.290 1.00 90.00 204 SER A C 1
ATOM 1647 O O . SER A 1 204 ? 5.837 -4.093 11.314 1.00 90.00 204 SER A O 1
ATOM 1649 N N . TYR A 1 205 ? 6.162 -2.020 10.532 1.00 92.88 205 TYR A N 1
ATOM 1650 C CA . TYR A 1 205 ? 4.999 -2.056 9.659 1.00 92.88 205 TYR A CA 1
ATOM 1651 C C . TYR A 1 205 ? 5.199 -1.224 8.400 1.00 92.88 205 TYR A C 1
ATOM 1653 O O . TYR A 1 205 ? 5.958 -0.264 8.403 1.00 92.88 205 TYR A O 1
ATOM 1661 N N . ASN A 1 206 ? 4.466 -1.561 7.347 1.00 94.44 206 ASN A N 1
ATOM 1662 C CA . ASN A 1 206 ? 4.328 -0.719 6.163 1.00 94.44 206 ASN A CA 1
ATOM 1663 C C . ASN A 1 206 ? 2.847 -0.495 5.866 1.00 94.44 206 ASN A C 1
ATOM 1665 O O . ASN A 1 206 ? 2.002 -1.279 6.306 1.00 94.44 206 ASN A O 1
ATOM 1669 N N . LEU A 1 207 ? 2.539 0.542 5.092 1.00 96.94 207 LEU A N 1
ATOM 1670 C CA . LEU A 1 207 ? 1.184 0.849 4.655 1.00 96.94 207 LEU A CA 1
ATOM 1671 C C . LEU A 1 207 ? 1.079 0.898 3.133 1.00 96.94 207 LEU A C 1
ATOM 1673 O O . LEU A 1 207 ? 1.955 1.442 2.463 1.00 96.94 207 LEU A O 1
ATOM 1677 N N . LEU A 1 208 ? -0.038 0.395 2.618 1.00 98.38 208 LEU A N 1
ATOM 1678 C CA . LEU A 1 208 ? -0.550 0.687 1.280 1.00 98.38 208 LEU A CA 1
ATOM 1679 C C . LEU A 1 208 ? -1.910 1.370 1.437 1.00 98.38 208 LEU A C 1
ATOM 1681 O O . LEU A 1 208 ? -2.777 0.858 2.138 1.00 98.38 208 LEU A O 1
ATOM 1685 N N . ILE A 1 209 ? -2.109 2.492 0.758 1.00 98.31 209 ILE A N 1
ATOM 1686 C CA . ILE A 1 209 ? -3.402 3.160 0.622 1.00 98.31 209 ILE A CA 1
ATOM 1687 C C . ILE A 1 209 ? -3.830 3.018 -0.838 1.00 98.31 209 ILE A C 1
ATOM 1689 O O . ILE A 1 209 ? -3.095 3.423 -1.743 1.00 98.31 209 ILE A O 1
ATOM 1693 N N . SER A 1 210 ? -5.010 2.451 -1.064 1.00 97.88 210 SER A N 1
ATOM 1694 C CA . SER A 1 210 ? -5.576 2.247 -2.396 1.00 97.88 210 SER A CA 1
ATOM 1695 C C . SER A 1 210 ? -7.073 2.558 -2.434 1.00 97.88 210 SER A C 1
ATOM 1697 O O . SER A 1 210 ? -7.633 3.098 -1.473 1.00 97.88 210 SER A O 1
ATOM 1699 N N . ASP A 1 211 ? -7.712 2.290 -3.576 1.00 96.56 211 ASP A N 1
ATOM 1700 C CA . ASP A 1 211 ? -9.145 2.523 -3.793 1.00 96.56 211 ASP A CA 1
ATOM 1701 C C . ASP A 1 211 ? -9.564 3.975 -3.487 1.00 96.56 211 ASP A C 1
ATOM 1703 O O . ASP A 1 211 ? -10.440 4.251 -2.662 1.00 96.56 211 ASP A O 1
ATOM 1707 N N . CYS A 1 212 ? -8.857 4.935 -4.094 1.00 95.88 212 CYS A N 1
ATOM 1708 C CA . CYS A 1 212 ? -9.066 6.374 -3.880 1.00 95.88 212 CYS A CA 1
ATOM 1709 C C . CYS A 1 212 ? -8.971 6.797 -2.397 1.00 95.88 212 CYS A C 1
ATOM 1711 O O . CYS A 1 212 ? -9.652 7.726 -1.963 1.00 95.88 212 CYS A O 1
ATOM 1713 N N . GLY A 1 213 ? -8.164 6.090 -1.598 1.00 95.69 213 GLY A N 1
ATOM 1714 C CA . GLY A 1 213 ? -7.984 6.362 -0.172 1.00 95.69 213 GLY A CA 1
ATOM 1715 C C . GLY A 1 213 ? -8.866 5.537 0.766 1.00 95.69 213 GLY A C 1
ATOM 1716 O O . GLY A 1 213 ? -8.695 5.637 1.979 1.00 95.69 213 GLY A O 1
ATOM 1717 N N . LYS A 1 214 ? -9.800 4.730 0.249 1.00 95.81 214 LYS A N 1
ATOM 1718 C CA . LYS A 1 214 ? -10.803 4.014 1.061 1.00 95.81 214 LYS A CA 1
ATOM 1719 C C . LYS A 1 214 ? -10.284 2.731 1.700 1.00 95.81 214 LYS A C 1
ATOM 1721 O O . LYS A 1 214 ? -10.849 2.296 2.702 1.00 95.81 214 LYS A O 1
ATOM 1726 N N . ARG A 1 215 ? -9.235 2.131 1.131 1.00 97.75 215 ARG A N 1
ATOM 1727 C CA . ARG A 1 215 ? -8.629 0.890 1.624 1.00 97.75 215 ARG A CA 1
ATOM 1728 C C . ARG A 1 215 ? -7.220 1.178 2.112 1.00 97.75 215 ARG A C 1
ATOM 1730 O O . ARG A 1 215 ? -6.401 1.705 1.360 1.00 97.75 215 ARG A O 1
ATOM 1737 N N . ILE A 1 216 ? -6.940 0.838 3.367 1.00 98.44 216 ILE A N 1
ATOM 1738 C CA . ILE A 1 216 ? -5.609 0.985 3.964 1.00 98.44 216 ILE A CA 1
ATOM 1739 C C . ILE A 1 216 ? -5.147 -0.375 4.469 1.00 98.44 216 ILE A C 1
ATOM 1741 O O . ILE A 1 216 ? -5.755 -0.957 5.363 1.00 98.44 216 ILE A O 1
ATOM 1745 N N . PHE A 1 217 ? -4.066 -0.881 3.893 1.00 98.69 217 PHE A N 1
ATOM 1746 C CA . PHE A 1 217 ? -3.444 -2.144 4.258 1.00 98.69 217 PHE A CA 1
ATOM 1747 C C . PHE A 1 217 ? -2.258 -1.865 5.171 1.00 98.69 217 PHE A C 1
ATOM 1749 O O . PHE A 1 217 ? -1.379 -1.088 4.816 1.00 98.69 217 PHE A O 1
ATOM 1756 N N . LEU A 1 218 ? -2.224 -2.523 6.323 1.00 98.12 218 LEU A N 1
ATOM 1757 C CA . LEU A 1 218 ? -1.150 -2.478 7.303 1.00 98.12 218 LEU A CA 1
ATOM 1758 C C . LEU A 1 218 ? -0.431 -3.824 7.314 1.00 98.12 218 LEU A C 1
ATOM 1760 O O . LEU A 1 218 ? -0.956 -4.822 7.814 1.00 98.12 218 LEU A O 1
ATOM 1764 N N . PHE A 1 219 ? 0.771 -3.835 6.749 1.00 97.19 219 PHE A N 1
ATOM 1765 C CA . PHE A 1 219 ? 1.630 -5.008 6.638 1.00 97.19 219 PHE A CA 1
ATOM 1766 C C . PHE A 1 219 ? 2.511 -5.125 7.871 1.00 97.19 219 PHE A C 1
ATOM 1768 O O . PHE A 1 219 ? 3.318 -4.234 8.126 1.00 97.19 219 PHE A O 1
ATOM 1775 N N . LEU A 1 220 ? 2.383 -6.214 8.625 1.00 95.25 220 LEU A N 1
ATOM 1776 C CA . LEU A 1 220 ? 3.080 -6.379 9.897 1.00 95.25 220 LEU A CA 1
ATOM 1777 C C . LEU A 1 220 ? 4.350 -7.216 9.720 1.00 95.25 220 LEU A C 1
ATOM 1779 O O . LEU A 1 220 ? 4.294 -8.380 9.313 1.00 95.25 220 LEU A O 1
ATOM 1783 N N . GLN A 1 221 ? 5.490 -6.629 10.079 1.00 91.62 221 GLN A N 1
ATOM 1784 C CA . GLN A 1 221 ? 6.814 -7.236 9.979 1.00 91.62 221 GLN A CA 1
ATOM 1785 C C . GLN A 1 221 ? 7.453 -7.403 11.368 1.00 91.62 221 GLN A C 1
ATOM 1787 O O . GLN A 1 221 ? 7.255 -6.607 12.289 1.00 91.62 221 GLN A O 1
ATOM 1792 N N . LYS A 1 222 ? 8.248 -8.459 11.522 1.00 86.19 222 LYS A N 1
ATOM 1793 C CA . LYS A 1 222 ? 9.174 -8.643 12.640 1.00 86.19 222 LYS A CA 1
ATOM 1794 C C . LYS A 1 222 ? 10.239 -7.543 12.576 1.00 86.19 222 LYS A C 1
ATOM 1796 O O . LYS A 1 222 ? 10.594 -7.089 11.495 1.00 86.19 222 LYS A O 1
ATOM 1801 N N . SER A 1 223 ? 10.729 -7.119 13.739 1.00 69.75 223 SER A N 1
ATOM 1802 C CA . SER A 1 223 ? 11.744 -6.063 13.872 1.00 69.75 223 SER A CA 1
ATOM 1803 C C . SER A 1 223 ? 12.961 -6.260 12.944 1.00 69.75 223 SER A C 1
ATOM 1805 O O . SER A 1 223 ? 13.360 -7.394 12.669 1.00 69.75 223 SER A O 1
ATOM 1807 N N . ALA A 1 224 ? 13.560 -5.136 12.524 1.00 55.00 224 ALA A N 1
ATOM 1808 C CA . ALA A 1 224 ? 14.461 -4.900 11.382 1.00 55.00 224 ALA A CA 1
ATOM 1809 C C . ALA A 1 224 ? 15.779 -5.708 11.279 1.00 55.00 224 ALA A C 1
ATOM 1811 O O . ALA A 1 224 ? 16.651 -5.370 10.480 1.00 55.00 224 ALA A O 1
ATOM 1812 N N . ILE A 1 225 ? 15.958 -6.769 12.066 1.00 52.12 225 ILE A N 1
ATOM 1813 C CA . ILE A 1 225 ? 17.133 -7.653 11.994 1.00 52.12 225 ILE A CA 1
ATOM 1814 C C . ILE A 1 225 ? 17.049 -8.575 10.758 1.00 52.12 225 ILE A C 1
ATOM 1816 O O . ILE A 1 225 ? 18.073 -8.982 10.215 1.00 52.12 225 ILE A O 1
ATOM 1820 N N . SER A 1 226 ? 15.841 -8.870 10.266 1.00 50.28 226 SER A N 1
ATOM 1821 C CA . SER A 1 226 ? 15.607 -9.556 8.990 1.00 50.28 226 SER A CA 1
ATOM 1822 C C . SER A 1 226 ? 15.188 -8.528 7.942 1.00 50.28 226 SER A C 1
ATOM 1824 O O . SER A 1 226 ? 14.101 -7.980 8.081 1.00 50.28 226 SER A O 1
ATOM 1826 N N . GLY A 1 227 ? 16.036 -8.256 6.943 1.00 61.78 227 GLY A N 1
ATOM 1827 C CA . GLY A 1 227 ? 15.851 -7.201 5.932 1.00 61.78 227 GLY A CA 1
ATOM 1828 C C . GLY A 1 227 ? 14.388 -6.881 5.600 1.00 61.78 227 GLY A C 1
ATOM 1829 O O . GLY A 1 227 ? 13.661 -7.743 5.108 1.00 61.78 227 GLY A O 1
ATOM 1830 N N . ASN A 1 228 ? 13.975 -5.650 5.916 1.00 74.00 228 ASN A N 1
ATOM 1831 C CA . ASN A 1 228 ? 12.591 -5.204 5.776 1.00 74.00 228 ASN A CA 1
ATOM 1832 C C . ASN A 1 228 ? 12.178 -5.185 4.304 1.00 74.00 228 ASN A C 1
ATOM 1834 O O . ASN A 1 228 ? 12.922 -4.703 3.449 1.00 74.00 228 ASN A O 1
ATOM 1838 N N . LEU A 1 229 ? 10.971 -5.670 4.030 1.00 89.19 229 LEU A N 1
ATOM 1839 C CA . LEU A 1 229 ? 10.328 -5.485 2.734 1.00 89.19 229 LEU A CA 1
ATOM 1840 C C . LEU A 1 229 ? 9.813 -4.059 2.604 1.00 89.19 229 LEU A C 1
ATOM 1842 O O . LEU A 1 229 ? 9.440 -3.447 3.608 1.00 89.19 229 LEU A O 1
ATOM 1846 N N . LEU A 1 230 ? 9.749 -3.569 1.369 1.00 91.31 230 LEU A N 1
ATOM 1847 C CA . LEU A 1 230 ? 9.081 -2.315 1.028 1.00 91.31 230 LEU A CA 1
ATOM 1848 C C . LEU A 1 230 ? 7.571 -2.537 0.871 1.00 91.31 230 LEU A C 1
ATOM 1850 O O . LEU A 1 230 ? 7.101 -3.647 0.621 1.00 91.31 230 LEU A O 1
ATOM 1854 N N . ALA A 1 231 ? 6.775 -1.487 1.035 1.00 94.50 231 ALA A N 1
ATOM 1855 C CA . ALA A 1 231 ? 5.318 -1.568 1.054 1.00 94.50 231 ALA A CA 1
ATOM 1856 C C . ALA A 1 231 ? 4.721 -2.154 -0.239 1.00 94.50 231 ALA A C 1
ATOM 1858 O O . ALA A 1 231 ? 3.777 -2.942 -0.169 1.00 94.50 231 ALA A O 1
ATOM 1859 N N . TRP A 1 232 ? 5.277 -1.835 -1.413 1.00 94.75 232 TRP A N 1
ATOM 1860 C CA . TRP A 1 232 ? 4.841 -2.446 -2.677 1.00 94.75 232 TRP A CA 1
ATOM 1861 C C . TRP A 1 232 ? 5.227 -3.928 -2.780 1.00 94.75 232 TRP A C 1
ATOM 1863 O O . TRP A 1 232 ? 4.458 -4.710 -3.338 1.00 94.75 232 TRP A O 1
ATOM 1873 N N . GLU A 1 233 ? 6.347 -4.347 -2.180 1.00 95.62 233 GLU A N 1
ATOM 1874 C CA . GLU A 1 233 ? 6.733 -5.763 -2.103 1.00 95.62 233 GLU A CA 1
ATOM 1875 C C . GLU A 1 233 ? 5.761 -6.530 -1.212 1.00 95.62 233 GLU A C 1
ATOM 1877 O O . GLU A 1 233 ? 5.284 -7.600 -1.585 1.00 95.62 233 GLU A O 1
ATOM 1882 N N . CYS A 1 234 ? 5.374 -5.946 -0.074 1.00 96.94 234 CYS A N 1
ATOM 1883 C CA . CYS A 1 234 ? 4.293 -6.480 0.750 1.00 96.94 234 CYS A CA 1
ATOM 1884 C C . CYS A 1 234 ? 2.970 -6.554 -0.032 1.00 96.94 234 CYS A C 1
ATOM 1886 O O . CYS A 1 234 ? 2.213 -7.512 0.123 1.00 96.94 234 CYS A O 1
ATOM 1888 N N . GLY A 1 235 ? 2.712 -5.591 -0.921 1.00 97.31 235 GLY A N 1
ATOM 1889 C CA . GLY A 1 235 ? 1.565 -5.596 -1.829 1.00 97.31 235 GLY A CA 1
ATOM 1890 C C . GLY A 1 235 ? 1.606 -6.672 -2.923 1.00 97.31 235 GLY A C 1
ATOM 1891 O O . GLY A 1 235 ? 0.570 -6.965 -3.519 1.00 97.31 235 GLY A O 1
ATOM 1892 N N . GLY A 1 236 ? 2.764 -7.298 -3.149 1.00 97.62 236 GLY A N 1
ATOM 1893 C CA . GLY A 1 236 ? 2.954 -8.365 -4.129 1.00 97.62 236 GLY A CA 1
ATOM 1894 C C . GLY A 1 236 ? 3.646 -7.931 -5.425 1.00 97.62 236 GLY A C 1
ATOM 1895 O O . GLY A 1 236 ? 3.550 -8.650 -6.420 1.00 97.62 236 GLY A O 1
ATOM 1896 N N . TYR A 1 237 ? 4.319 -6.778 -5.426 1.00 97.25 237 TYR A N 1
ATOM 1897 C CA . TYR A 1 237 ? 5.076 -6.248 -6.560 1.00 97.25 237 TYR A CA 1
ATOM 1898 C C . TYR A 1 237 ? 6.580 -6.252 -6.274 1.00 97.25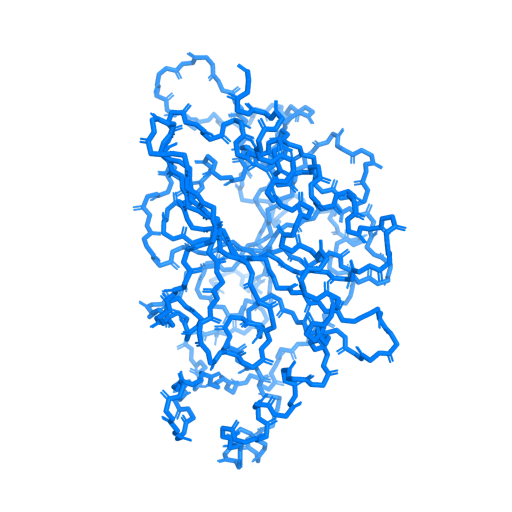 237 TYR A C 1
ATOM 1900 O O . TYR A 1 237 ? 7.038 -5.588 -5.346 1.00 97.25 237 TYR A O 1
ATOM 1908 N N . PHE A 1 238 ? 7.360 -6.987 -7.063 1.00 95.62 238 PHE A N 1
ATOM 1909 C CA . PHE A 1 238 ? 8.770 -7.257 -6.783 1.00 95.62 238 PHE A CA 1
ATOM 1910 C C . PHE A 1 238 ? 9.683 -6.779 -7.908 1.00 95.62 238 PHE A C 1
ATOM 1912 O O . PHE A 1 238 ? 9.455 -7.080 -9.078 1.00 95.62 238 PHE A O 1
ATOM 1919 N N . LEU A 1 239 ? 10.754 -6.079 -7.532 1.00 93.62 239 LEU A N 1
ATOM 1920 C CA . LEU A 1 239 ? 11.787 -5.610 -8.453 1.00 93.62 239 LEU A CA 1
ATOM 1921 C C . LEU A 1 239 ? 12.950 -6.598 -8.501 1.00 93.62 239 LEU A C 1
ATOM 1923 O O . LEU A 1 239 ? 13.420 -7.059 -7.461 1.00 93.62 239 LEU A O 1
ATOM 1927 N N . PHE A 1 240 ? 13.447 -6.870 -9.703 1.00 93.88 240 PHE A N 1
ATOM 1928 C CA . PHE A 1 240 ? 14.609 -7.722 -9.933 1.00 93.88 240 PHE A CA 1
ATOM 1929 C C . PHE A 1 240 ? 15.676 -6.954 -10.702 1.00 93.88 240 PHE A C 1
ATOM 1931 O O . PHE A 1 240 ? 15.413 -6.433 -11.783 1.00 93.88 240 PHE A O 1
ATOM 1938 N N . GLY A 1 241 ? 16.888 -6.904 -10.150 1.00 91.44 241 GLY A N 1
ATOM 1939 C CA . GLY A 1 241 ? 18.028 -6.232 -10.779 1.00 91.44 241 GLY A CA 1
ATOM 1940 C C . GLY A 1 241 ? 18.748 -7.082 -11.827 1.00 91.44 241 GLY A C 1
ATOM 1941 O O . GLY A 1 241 ? 19.599 -6.562 -12.540 1.00 91.44 241 GLY A O 1
ATOM 1942 N N . SER A 1 242 ? 18.433 -8.378 -11.926 1.00 93.69 242 SER A N 1
ATOM 1943 C CA . SER A 1 242 ? 19.049 -9.290 -12.888 1.00 93.69 242 SER A CA 1
ATOM 1944 C C . SER A 1 242 ? 18.001 -10.060 -13.690 1.00 93.69 242 SER A C 1
ATOM 1946 O O . SER A 1 242 ? 17.010 -10.551 -13.141 1.00 93.69 242 SER A O 1
ATOM 1948 N N . LYS A 1 243 ? 18.249 -10.221 -14.998 1.00 95.44 243 LYS A N 1
ATOM 1949 C CA . LYS A 1 243 ? 17.388 -11.025 -15.881 1.00 95.44 243 LYS A CA 1
ATOM 1950 C C . LYS A 1 243 ? 17.274 -12.477 -15.409 1.00 95.44 243 LYS A C 1
ATOM 1952 O O . LYS A 1 243 ? 16.194 -13.048 -15.465 1.00 95.44 243 LYS A O 1
ATOM 1957 N N . TYR A 1 244 ? 18.355 -13.050 -14.878 1.00 96.12 244 TYR A N 1
ATOM 1958 C CA . TYR A 1 244 ? 18.360 -14.424 -14.372 1.00 96.12 244 TYR A CA 1
ATOM 1959 C C . TYR A 1 244 ? 17.405 -14.623 -13.185 1.00 96.12 244 TYR A C 1
ATOM 1961 O O . TYR A 1 244 ? 16.589 -15.542 -13.213 1.00 96.12 244 TYR A O 1
ATOM 1969 N N . GLU A 1 245 ? 17.471 -13.770 -12.155 1.00 95.44 245 GLU A N 1
ATOM 1970 C CA . GLU A 1 245 ? 16.562 -13.874 -11.002 1.00 95.44 245 GLU A CA 1
ATOM 1971 C C . GLU A 1 245 ? 15.121 -13.578 -11.405 1.00 95.44 245 GLU A C 1
ATOM 1973 O O . GLU A 1 245 ? 14.211 -14.293 -10.989 1.00 95.44 245 GLU A O 1
ATOM 1978 N N . PHE A 1 246 ? 14.923 -12.568 -12.258 1.00 96.94 246 PHE A N 1
ATOM 1979 C CA . PHE A 1 246 ? 13.620 -12.263 -12.831 1.00 96.94 246 PHE A CA 1
ATOM 1980 C C . PHE A 1 246 ? 13.037 -13.477 -13.558 1.00 96.94 246 PHE A C 1
ATOM 1982 O O . PHE A 1 246 ? 11.881 -13.821 -13.337 1.00 96.94 246 PHE A O 1
ATOM 1989 N N . ASP A 1 247 ? 13.810 -14.159 -14.404 1.00 96.88 247 ASP A N 1
ATOM 1990 C CA . ASP A 1 247 ? 13.333 -15.299 -15.186 1.00 96.88 247 ASP A CA 1
ATOM 1991 C C . ASP A 1 247 ? 13.019 -16.519 -14.308 1.00 96.88 247 ASP A C 1
ATOM 1993 O O . ASP A 1 247 ? 12.001 -17.172 -14.540 1.00 96.88 247 ASP A O 1
ATOM 1997 N N . GLN A 1 248 ? 13.828 -16.768 -13.274 1.00 96.94 248 GLN A N 1
ATOM 1998 C CA . GLN A 1 248 ? 13.758 -17.968 -12.431 1.00 96.94 248 GLN A CA 1
ATOM 1999 C C . GLN A 1 248 ? 12.876 -17.837 -11.181 1.00 96.94 248 GLN A C 1
ATOM 2001 O O . GLN A 1 248 ? 12.659 -18.835 -10.491 1.00 96.94 248 GLN A O 1
ATOM 2006 N N . VAL A 1 249 ? 12.398 -16.637 -10.835 1.00 97.50 249 VAL A N 1
ATOM 2007 C CA . VAL A 1 249 ? 11.589 -16.450 -9.622 1.00 97.50 249 VAL A CA 1
ATOM 2008 C C . VAL A 1 249 ? 10.311 -17.297 -9.663 1.00 97.50 249 VAL A C 1
ATOM 2010 O O . VAL A 1 249 ? 9.590 -17.327 -10.662 1.00 97.50 249 VAL A O 1
ATOM 2013 N N . THR A 1 250 ? 10.007 -17.952 -8.540 1.00 97.88 250 THR A N 1
ATOM 2014 C CA . THR A 1 250 ? 8.777 -18.729 -8.348 1.00 97.88 250 THR A CA 1
ATOM 2015 C C . THR A 1 250 ? 7.910 -18.147 -7.234 1.00 97.88 250 THR A C 1
ATOM 2017 O O . THR A 1 250 ? 8.388 -17.402 -6.368 1.00 97.88 250 THR A O 1
ATOM 2020 N N . GLU A 1 251 ? 6.623 -18.499 -7.229 1.00 97.75 251 GLU A N 1
ATOM 2021 C CA . GLU A 1 251 ? 5.690 -18.081 -6.181 1.00 97.75 251 GLU A CA 1
ATOM 2022 C C . GLU A 1 251 ? 6.117 -18.599 -4.798 1.00 97.75 251 GLU A C 1
ATOM 2024 O O . GLU A 1 251 ? 6.009 -17.869 -3.815 1.00 97.75 251 GLU A O 1
ATOM 2029 N N . GLU A 1 252 ? 6.684 -19.805 -4.706 1.00 97.81 252 GLU A N 1
ATOM 2030 C CA . GLU A 1 252 ? 7.177 -20.379 -3.449 1.00 97.81 252 GLU A CA 1
ATOM 2031 C C . GLU A 1 252 ? 8.336 -19.565 -2.865 1.00 97.81 252 GLU A C 1
ATOM 2033 O O . GLU A 1 252 ? 8.406 -19.360 -1.649 1.00 97.81 252 GLU A O 1
ATOM 2038 N N . ALA A 1 253 ? 9.241 -19.071 -3.717 1.00 96.81 253 ALA A N 1
ATOM 2039 C CA . ALA A 1 253 ? 10.351 -18.227 -3.287 1.00 96.81 253 ALA A CA 1
ATOM 2040 C C . ALA A 1 253 ? 9.844 -16.896 -2.706 1.00 96.81 253 ALA A C 1
ATOM 2042 O O . ALA A 1 253 ? 10.276 -16.485 -1.624 1.00 96.81 253 ALA A O 1
ATOM 2043 N N . ILE A 1 254 ? 8.878 -16.261 -3.378 1.00 97.38 254 ILE A N 1
ATOM 2044 C CA . ILE A 1 254 ? 8.231 -15.033 -2.899 1.00 97.38 254 ILE A CA 1
ATOM 2045 C C . ILE A 1 254 ? 7.447 -15.277 -1.610 1.00 97.38 254 ILE A C 1
ATOM 2047 O O . ILE A 1 254 ? 7.581 -14.516 -0.650 1.00 97.38 254 ILE A O 1
ATOM 2051 N N . HIS A 1 255 ? 6.681 -16.365 -1.547 1.00 96.81 255 HIS A N 1
ATOM 2052 C CA . HIS A 1 255 ? 5.946 -16.753 -0.351 1.00 96.81 255 HIS A CA 1
ATOM 2053 C C . HIS A 1 255 ? 6.898 -16.912 0.837 1.00 96.81 255 HIS A C 1
ATOM 2055 O O . HIS A 1 255 ? 6.650 -16.368 1.913 1.00 96.81 255 HIS A O 1
ATOM 2061 N N . LYS A 1 256 ? 8.018 -17.621 0.655 1.00 95.56 256 LYS A N 1
ATOM 2062 C CA . LYS A 1 256 ? 9.032 -17.790 1.702 1.00 95.56 256 LYS A CA 1
ATOM 2063 C C . LYS A 1 256 ? 9.607 -16.445 2.152 1.00 95.56 256 LYS A C 1
ATOM 2065 O O . LYS A 1 256 ? 9.776 -16.242 3.353 1.00 95.56 256 LYS A O 1
ATOM 2070 N N . ARG A 1 257 ? 9.878 -15.529 1.215 1.00 94.19 257 ARG A N 1
ATOM 2071 C CA . ARG A 1 257 ? 10.397 -14.181 1.499 1.00 94.19 257 ARG A CA 1
ATOM 2072 C C . ARG A 1 257 ? 9.422 -13.361 2.352 1.00 94.19 257 ARG A C 1
ATOM 2074 O O . ARG A 1 257 ? 9.822 -12.848 3.393 1.00 94.19 257 ARG A O 1
ATOM 2081 N N . LEU A 1 258 ? 8.151 -13.292 1.958 1.00 95.38 258 LEU A N 1
ATOM 2082 C CA . LEU A 1 258 ? 7.098 -12.580 2.697 1.00 95.38 258 LEU A CA 1
ATOM 2083 C C . LEU A 1 258 ? 6.856 -13.185 4.091 1.00 95.38 258 LEU A C 1
ATOM 2085 O O . LEU A 1 258 ? 6.792 -12.465 5.087 1.00 95.38 258 LEU A O 1
ATOM 2089 N N . SER A 1 259 ? 6.774 -14.514 4.190 1.00 94.44 259 SER A N 1
ATOM 2090 C CA . SER A 1 259 ? 6.529 -15.190 5.470 1.00 94.44 259 SER A CA 1
ATOM 2091 C C . SER A 1 259 ? 7.706 -15.105 6.443 1.00 94.44 259 SER A C 1
ATOM 2093 O O . SER A 1 259 ? 7.491 -15.123 7.656 1.00 94.44 259 SER A O 1
ATOM 2095 N N . ALA A 1 260 ? 8.944 -14.989 5.949 1.00 93.06 260 ALA A N 1
ATOM 2096 C CA . ALA A 1 260 ? 10.128 -14.873 6.800 1.00 93.06 260 ALA A CA 1
ATOM 2097 C C . ALA A 1 260 ? 10.076 -13.618 7.687 1.00 93.06 260 ALA A C 1
ATOM 2099 O O . ALA A 1 260 ? 10.358 -13.704 8.887 1.00 93.06 260 ALA A O 1
ATOM 2100 N N . VAL A 1 261 ? 9.654 -12.486 7.114 1.00 91.62 261 VAL A N 1
ATOM 2101 C CA . VAL A 1 261 ? 9.537 -11.206 7.829 1.00 91.62 261 VAL A CA 1
ATOM 2102 C C . VAL A 1 261 ? 8.201 -11.048 8.550 1.00 91.62 261 VAL A C 1
ATOM 2104 O O . VAL A 1 261 ? 8.107 -10.257 9.477 1.00 91.62 261 VAL A O 1
ATOM 2107 N N . SER A 1 262 ? 7.164 -11.799 8.177 1.00 94.19 262 SER A N 1
ATOM 2108 C CA . SER A 1 262 ? 5.829 -11.685 8.773 1.00 94.19 262 SER A CA 1
ATOM 2109 C C . SER A 1 262 ? 5.798 -12.015 10.271 1.00 94.19 262 SER A C 1
ATOM 2111 O O . SER A 1 262 ? 6.530 -12.892 10.742 1.00 94.19 262 SER A O 1
ATOM 2113 N N . LEU A 1 263 ? 4.883 -11.384 11.019 1.00 93.69 263 LEU A N 1
ATOM 2114 C CA . LEU A 1 263 ? 4.555 -11.788 12.393 1.00 93.69 263 LEU A CA 1
ATOM 2115 C C . LEU A 1 263 ? 4.079 -13.248 12.476 1.00 93.69 263 LEU A C 1
ATOM 2117 O O . LEU A 1 263 ? 3.522 -13.794 11.520 1.00 93.69 263 LEU A O 1
ATOM 2121 N N . ASN A 1 264 ? 4.286 -13.859 13.646 1.00 94.69 264 ASN A N 1
ATOM 2122 C CA . ASN A 1 264 ? 3.669 -15.137 14.001 1.00 94.69 264 ASN A CA 1
ATOM 2123 C C . ASN A 1 264 ? 2.184 -14.948 14.369 1.00 94.69 264 ASN A C 1
ATOM 2125 O O . ASN A 1 264 ? 1.709 -13.822 14.535 1.00 94.69 264 ASN A O 1
ATOM 2129 N N . ASP A 1 265 ? 1.447 -16.051 14.502 1.00 95.94 265 ASP A N 1
ATOM 2130 C CA . ASP A 1 265 ? 0.004 -16.000 14.758 1.00 95.94 265 ASP A CA 1
ATOM 2131 C C . ASP A 1 265 ? -0.338 -15.350 16.104 1.00 95.94 265 ASP A C 1
ATOM 2133 O O . ASP A 1 265 ? -1.246 -14.525 16.162 1.00 95.94 265 ASP A O 1
ATOM 2137 N N . GLU A 1 266 ? 0.416 -15.647 17.165 1.00 96.06 266 GLU A N 1
ATOM 2138 C CA . GLU A 1 266 ? 0.209 -15.051 18.492 1.00 96.06 266 GLU A CA 1
ATOM 2139 C C . GLU A 1 266 ? 0.384 -13.528 18.467 1.00 96.06 266 GLU A C 1
ATOM 2141 O O . GLU A 1 266 ? -0.504 -12.789 18.895 1.00 96.06 266 GLU A O 1
ATOM 2146 N N . GLY A 1 267 ? 1.495 -13.046 17.898 1.00 95.31 267 GLY A N 1
ATOM 2147 C CA . GLY A 1 267 ? 1.750 -11.618 17.736 1.00 95.31 267 GLY A CA 1
ATOM 2148 C C . GLY A 1 267 ? 0.685 -10.952 16.872 1.00 95.31 267 GLY A C 1
ATOM 2149 O O . GLY A 1 267 ? 0.238 -9.849 17.180 1.00 95.31 267 GLY A O 1
ATOM 2150 N N . PHE A 1 268 ? 0.204 -11.643 15.837 1.00 97.38 268 PHE A N 1
ATOM 2151 C CA . PHE A 1 268 ? -0.865 -11.123 14.999 1.00 97.38 268 PHE A CA 1
ATOM 2152 C C . PHE A 1 268 ? -2.197 -10.981 15.747 1.00 97.38 268 PHE A C 1
ATOM 2154 O O . PHE A 1 268 ? -2.860 -9.953 15.608 1.00 97.38 268 PHE A O 1
ATOM 2161 N N . GLN A 1 269 ? -2.570 -11.948 16.594 1.00 97.69 269 GLN A N 1
ATOM 2162 C CA . GLN A 1 269 ? -3.780 -11.836 17.418 1.00 97.69 269 GLN A CA 1
ATOM 2163 C C . GLN A 1 269 ? -3.708 -10.658 18.396 1.00 97.69 269 GLN A C 1
ATOM 2165 O O . GLN A 1 269 ? -4.697 -9.943 18.560 1.00 97.69 269 GLN A O 1
ATOM 2170 N N . VAL A 1 270 ? -2.539 -10.403 18.992 1.00 96.94 270 VAL A N 1
ATOM 2171 C CA . VAL A 1 270 ? -2.329 -9.231 19.860 1.00 96.94 270 VAL A CA 1
ATOM 2172 C C . VAL A 1 270 ? -2.574 -7.931 19.091 1.00 96.94 270 VAL A C 1
ATOM 2174 O O . VAL A 1 270 ? -3.241 -7.030 19.603 1.00 96.94 270 VAL A O 1
ATOM 2177 N N . VAL A 1 271 ? -2.094 -7.831 17.846 1.00 97.81 271 VAL A N 1
ATOM 2178 C CA . VAL A 1 271 ? -2.342 -6.645 17.012 1.00 97.81 271 VAL A CA 1
ATOM 2179 C C . VAL A 1 271 ? -3.822 -6.527 16.630 1.00 97.81 271 VAL A C 1
ATOM 2181 O O . VAL A 1 271 ? -4.373 -5.433 16.718 1.00 97.81 271 VAL A O 1
ATOM 2184 N N . LYS A 1 272 ? -4.512 -7.625 16.293 1.00 98.31 272 LYS A N 1
ATOM 2185 C CA . LYS A 1 272 ? -5.965 -7.591 16.029 1.00 98.31 272 LYS A CA 1
ATOM 2186 C C . LYS A 1 272 ? -6.744 -7.037 17.227 1.00 98.31 272 LYS A C 1
ATOM 2188 O O . LYS A 1 272 ? -7.586 -6.158 17.059 1.00 98.31 272 LYS A O 1
ATOM 2193 N N . GLN A 1 273 ? -6.434 -7.504 18.438 1.00 97.75 273 GLN A N 1
ATOM 2194 C CA . GLN A 1 273 ? -7.064 -7.015 19.672 1.00 97.75 273 GLN A CA 1
ATOM 2195 C C . GLN A 1 273 ? -6.773 -5.531 19.925 1.00 97.75 273 GLN A C 1
ATOM 2197 O O . GLN A 1 273 ? -7.674 -4.785 20.313 1.00 97.75 273 GLN A O 1
ATOM 2202 N N . LEU A 1 274 ? -5.535 -5.095 19.673 1.00 97.69 274 LEU A N 1
ATOM 2203 C CA . LEU A 1 274 ? -5.142 -3.688 19.743 1.00 97.69 274 LEU A CA 1
ATOM 2204 C C . LEU A 1 274 ? -5.986 -2.829 18.789 1.00 97.69 274 LEU A C 1
ATOM 2206 O O . LEU A 1 274 ? -6.553 -1.827 19.225 1.00 97.69 274 LEU A O 1
ATOM 2210 N N . CYS A 1 275 ? -6.124 -3.244 17.526 1.00 97.56 275 CYS A N 1
ATOM 2211 C CA . CYS A 1 275 ? -6.942 -2.544 16.536 1.00 97.56 275 CYS A CA 1
ATOM 2212 C C . CYS A 1 275 ? -8.405 -2.428 16.982 1.00 97.56 275 CYS A C 1
ATOM 2214 O O . CYS A 1 275 ? -8.953 -1.328 16.957 1.00 97.56 275 CYS A O 1
ATOM 2216 N N . CYS A 1 276 ? -9.018 -3.519 17.459 1.00 96.19 276 CYS A N 1
ATOM 2217 C CA . CYS A 1 276 ? -10.391 -3.486 17.976 1.00 96.19 276 CYS A CA 1
ATOM 2218 C C . CYS A 1 276 ? -10.537 -2.534 19.168 1.00 96.19 276 CYS A C 1
ATOM 2220 O O . CYS A 1 276 ? -11.505 -1.781 19.240 1.00 96.19 276 CYS A O 1
ATOM 2222 N N . SER A 1 277 ? -9.588 -2.564 20.108 1.00 96.00 277 SER A N 1
ATOM 2223 C CA . SER A 1 277 ? -9.615 -1.725 21.311 1.00 96.00 277 SER A CA 1
ATOM 2224 C C . SER A 1 277 ? -9.554 -0.238 20.966 1.00 96.00 277 SER A C 1
ATOM 2226 O O . SER A 1 277 ? -10.352 0.546 21.476 1.00 96.00 277 SER A O 1
ATOM 2228 N N . ILE A 1 278 ? -8.648 0.151 20.065 1.00 95.81 278 ILE A N 1
ATOM 2229 C CA . ILE A 1 278 ? -8.510 1.543 19.619 1.00 95.81 278 ILE A CA 1
ATOM 2230 C C . ILE A 1 278 ? -9.750 1.982 18.835 1.00 95.81 278 ILE A C 1
ATOM 2232 O O . ILE A 1 278 ? -10.337 3.014 19.158 1.00 95.81 278 ILE A O 1
ATOM 2236 N N . ALA A 1 279 ? -10.197 1.176 17.868 1.00 92.44 279 ALA A N 1
ATOM 2237 C CA . ALA A 1 279 ? -11.379 1.489 17.069 1.00 92.44 279 ALA A CA 1
ATOM 2238 C C . ALA A 1 279 ? -12.638 1.640 17.937 1.00 92.44 279 ALA A C 1
ATOM 2240 O O . ALA A 1 279 ? -13.402 2.578 17.742 1.00 92.44 279 ALA A O 1
ATOM 2241 N N . SER A 1 280 ? -12.815 0.785 18.950 1.00 91.00 280 SER A N 1
ATOM 2242 C CA . SER A 1 280 ? -13.955 0.865 19.876 1.00 91.00 280 SER A CA 1
ATOM 2243 C C . SER A 1 280 ? -13.935 2.129 20.737 1.00 91.00 280 SER A C 1
ATOM 2245 O O . SER A 1 280 ? -14.988 2.685 21.021 1.00 91.00 280 SER A O 1
ATOM 2247 N N . LYS A 1 281 ? -12.753 2.596 21.164 1.00 90.38 281 LYS A N 1
ATOM 2248 C CA . LYS A 1 281 ? -12.624 3.810 21.990 1.00 90.38 281 LYS A CA 1
ATOM 2249 C C . LYS A 1 281 ? -12.976 5.077 21.220 1.00 90.38 281 LYS A C 1
ATOM 2251 O O . LYS A 1 281 ? -13.604 5.964 21.780 1.00 90.38 281 LYS A O 1
ATOM 2256 N N . LEU A 1 282 ? -12.569 5.149 19.956 1.00 82.12 282 LEU A N 1
ATOM 2257 C CA . LEU A 1 282 ? -12.864 6.280 19.071 1.00 82.12 282 LEU A CA 1
ATOM 2258 C C . LEU A 1 282 ? -14.285 6.200 18.482 1.00 82.12 282 LEU A C 1
ATOM 2260 O O . LEU A 1 282 ? -14.788 7.167 17.911 1.00 82.12 282 LEU A O 1
ATOM 2264 N N . ALA A 1 283 ? -14.945 5.047 18.643 1.00 67.25 283 ALA A N 1
ATOM 2265 C CA . ALA A 1 283 ? -16.349 4.826 18.321 1.00 67.25 283 ALA A CA 1
ATOM 2266 C C . ALA A 1 283 ? -17.327 5.300 19.422 1.00 67.25 283 ALA A C 1
ATOM 2268 O O . ALA A 1 283 ? -18.535 5.104 19.274 1.00 67.25 283 ALA A O 1
ATOM 2269 N N . VAL A 1 284 ? -16.842 5.928 20.501 1.00 57.75 284 VAL A N 1
ATOM 2270 C CA . VAL A 1 284 ? -17.661 6.600 21.530 1.00 57.75 284 VAL A CA 1
ATOM 2271 C C . VAL A 1 284 ? -17.719 8.081 21.199 1.00 57.75 284 VAL A C 1
ATOM 2273 O O . VAL A 1 284 ? -18.826 8.535 20.837 1.00 57.75 284 VAL A O 1
#

pLDDT: mean 87.32, std 13.37, range [44.66, 98.75]

Sequence (284 aa):
MWRGCFRYDVTASEIKVISGGKKFLAQLNEKWIMDPFILNSIDQNEELLFCVTRSEKANSELIPSAAVPNDSILVIINANPIEYGHVFVVPCGSNRLYPDARSFEMIVRIAFEINNYSFRLFYDCSSPGASHVYFQACYFPDHLPVELMPIDTFFSDGQRGIYISTLIDYPIKTILFEYTYNNRIIMMEAISEICSSLREKNISYNLLISDCGKRIFLFLQKSAISGNLLAWECGGYFLFGSKYEFDQVTEEAIHKRLSAVSLNDEGFQVVKQLCCSIASKLAV